Protein AF-0000000078379104 (afdb_homodimer)

Radius of gyration: 21.33 Å; Cα contacts (8 Å, |Δi|>4): 364; chains: 2; bounding box: 58×53×48 Å

Secondary structure (DSSP, 8-state):
-HHHHHHHH-SS--HHHHHHIIIIISSSHHHHHHHHHHHHHHHHHHHHTTS------TT-HHHHHHHHHHHHHHHHHHHHHHHHHHHHHHHHHHH-S-----HHHHHHHHHHHHHHHHHHHHTT----HHHHHHHHHHHHHHHHHHH---TTHHHHHHHHHHHHHHHHHHHHHHH-/-HHHHHHHH-SS--HHHHHHIIIIISSSHHHHHHHHHHHHHHHHHHHHTTS------TT-HHHHHHHHHHHHHHHHHHHHHHHHHHHHHHHHHHH-S-----HHHHHHHHHHHHHHHHHHHHTT----HHHHHHHHHHHHHHHHHHH---TTTHHHHHHHHHHHHHHHHHHHHHH-

Organism: Toxocara canis (NCBI:txid6265)

Sequence (352 aa):
MDGFLRIALSPQFDSAESRRYLDEELRYPALYISIAYVIIIFSIQAFMSTRKPFQVSDSDFQLTTVLNLWNTWLAVFSVIGSAITTVALFTEIRNHGLVGNRPFLFCVSKIAELGDTIILVLRKKPLIFLHWYHHVLTLNYGVSSMSEKTPYNSWITWLNFSVHAIMYRYFISKTFMDGFLRIALSPQFDSAESRRYLDEELRYPALYISIAYVIIIFSIQAFMSTRKPFQVSDSDFQLTTVLNLWNTWLAVFSVIGSAITTVALFTEIRNHGLVGNRPFLFCVSKIAELGDTIILVLRKKPLIFLHWYHHVLTLNYGVSSMSEKTPYNSWITWLNFSVHAIMYRYFISKTF

Foldseek 3Di:
DVVLVCCVPPPPVVLVVVLCCCCVPVVPVLVVLLVVLVVVLVVLLVVCVPPAAPDPPPVPVVVLVVLLVLLVVLLVLLVVQLVQLVVVLVCCVVVVADPLPPLVSVLVSLSSCSVVSNNCSSRVHDDDPCVSVVSSVSNVLSSCVSVDRDRNSSVVSNVVSVVSNVVSVVVSVVSD/DVVLVCCVPPPPNPLVVVLCCCCVPVVPVLVVLLVVLVVVLVVLLVVCVPPAAPDPPPVPVVVLVVLLVLLVVLLVLLVVQLVQLVVVLVCCVVVVADDLPPLVSVLVSLSSCSVVSNNCSSRVHDDDPCVSVVSSVSNVLSSCVSVDRDGNSSVVSNVVSVVSNVVSVVVSVVSD

Structure (mmCIF, N/CA/C/O backbone):
data_AF-0000000078379104-model_v1
#
loop_
_entity.id
_entity.type
_entity.pdbx_description
1 polymer 'Elongation of very long chain fatty acids protein'
#
loop_
_atom_site.group_PDB
_atom_site.id
_atom_site.type_symbol
_atom_site.label_atom_id
_atom_site.label_alt_id
_atom_site.label_comp_id
_atom_site.label_asym_id
_atom_site.label_entity_id
_atom_site.label_seq_id
_atom_site.pdbx_PDB_ins_code
_atom_site.Cartn_x
_atom_site.Cartn_y
_atom_site.Cartn_z
_atom_site.occupancy
_atom_site.B_iso_or_equiv
_atom_site.auth_seq_id
_atom_site.auth_comp_id
_atom_site.auth_asym_id
_atom_site.auth_atom_id
_atom_site.pdbx_PDB_model_num
ATOM 1 N N . MET A 1 1 ? 25.203 15.891 5.121 1 34.84 1 MET A N 1
ATOM 2 C CA . MET A 1 1 ? 25.422 14.625 5.809 1 34.84 1 MET A CA 1
ATOM 3 C C . MET A 1 1 ? 25.234 14.781 7.312 1 34.84 1 MET A C 1
ATOM 5 O O . MET A 1 1 ? 24.703 13.883 7.973 1 34.84 1 MET A O 1
ATOM 9 N N . ASP A 1 2 ? 25.75 15.859 7.738 1 41.72 2 ASP A N 1
ATOM 10 C CA . ASP A 1 2 ? 25.844 16.141 9.164 1 41.72 2 ASP A CA 1
ATOM 11 C C . ASP A 1 2 ? 24.453 16.375 9.766 1 41.72 2 ASP A C 1
ATOM 13 O O . ASP A 1 2 ? 24.203 15.977 10.906 1 41.72 2 ASP A O 1
ATOM 17 N N . GLY A 1 3 ? 23.688 17 8.961 1 42.31 3 GLY A N 1
ATOM 18 C CA . GLY A 1 3 ? 22.391 17.375 9.484 1 42.31 3 GLY A CA 1
ATOM 19 C C . GLY A 1 3 ? 21.453 16.203 9.672 1 42.31 3 GLY A C 1
ATOM 20 O O . GLY A 1 3 ? 20.719 16.141 10.656 1 42.31 3 GLY A O 1
ATOM 21 N N . PHE A 1 4 ? 21.594 15.18 8.789 1 44.5 4 PHE A N 1
ATOM 22 C CA . PHE A 1 4 ? 20.75 13.992 8.883 1 44.5 4 PHE A CA 1
ATOM 23 C C . PHE A 1 4 ? 21.031 13.227 10.164 1 44.5 4 PHE A C 1
ATOM 25 O O . PHE A 1 4 ? 20.109 12.828 10.875 1 44.5 4 PHE A O 1
ATOM 32 N N . LEU A 1 5 ? 22.281 13 10.391 1 43.75 5 LEU A N 1
ATOM 33 C CA . LEU A 1 5 ? 22.688 12.242 11.57 1 43.75 5 LEU A CA 1
ATOM 34 C C . LEU A 1 5 ? 22.344 13 12.844 1 43.75 5 LEU A C 1
ATOM 36 O O . LEU A 1 5 ? 21.953 12.391 13.852 1 43.75 5 LEU A O 1
ATOM 40 N N . ARG A 1 6 ? 22.594 14.195 12.812 1 46.53 6 ARG A N 1
ATOM 41 C CA . ARG A 1 6 ? 22.266 14.992 13.992 1 46.53 6 ARG A CA 1
ATOM 42 C C . ARG A 1 6 ? 20.781 14.891 14.336 1 46.53 6 ARG A C 1
ATOM 44 O O . ARG A 1 6 ? 20.422 14.789 15.508 1 46.53 6 ARG A O 1
ATOM 51 N N . ILE A 1 7 ? 20.062 14.953 13.266 1 46.75 7 ILE A N 1
ATOM 52 C CA . ILE A 1 7 ? 18.625 14.922 13.469 1 46.75 7 ILE A CA 1
ATOM 53 C C . ILE A 1 7 ? 18.188 13.523 13.883 1 46.75 7 ILE A C 1
ATOM 55 O O . ILE A 1 7 ? 17.359 13.367 14.789 1 46.75 7 ILE A O 1
ATOM 59 N N . ALA A 1 8 ? 18.797 12.57 13.203 1 47.03 8 ALA A N 1
ATOM 60 C CA . ALA A 1 8 ? 18.453 11.18 13.5 1 47.03 8 ALA A CA 1
ATOM 61 C C . ALA A 1 8 ? 18.828 10.812 14.93 1 47.03 8 ALA A C 1
ATOM 63 O O . ALA A 1 8 ? 18.156 10 15.57 1 47.03 8 ALA A O 1
ATOM 64 N N . LEU A 1 9 ? 19.844 11.383 15.391 1 41.69 9 LEU A N 1
ATOM 65 C CA . LEU A 1 9 ? 20.406 11.023 16.688 1 41.69 9 LEU A CA 1
ATOM 66 C C . LEU A 1 9 ? 20.047 12.047 17.75 1 41.69 9 LEU A C 1
ATOM 68 O O . LEU A 1 9 ? 20.422 11.898 18.922 1 41.69 9 LEU A O 1
ATOM 72 N N . SER A 1 10 ? 19.531 13.195 17.422 1 42.03 10 SER A N 1
ATOM 73 C CA . SER A 1 10 ? 19.281 14.188 18.469 1 42.03 10 SER A CA 1
ATOM 74 C C . SER A 1 10 ? 18.156 13.742 19.391 1 42.03 10 SER A C 1
ATOM 76 O O . SER A 1 10 ? 17.172 13.141 18.938 1 42.03 10 SER A O 1
ATOM 78 N N . PRO A 1 11 ? 18.469 13.578 20.547 1 42.59 11 PRO A N 1
ATOM 79 C CA . PRO A 1 11 ? 17.469 13.188 21.547 1 42.59 11 PRO A CA 1
ATOM 80 C C . PRO A 1 11 ? 16.156 13.945 21.406 1 42.59 11 PRO A C 1
ATOM 82 O O . PRO A 1 11 ? 15.102 13.438 21.797 1 42.59 11 PRO A O 1
ATOM 85 N N . GLN A 1 12 ? 16.156 15.312 21.266 1 39.12 12 GLN A N 1
ATOM 86 C CA . GLN A 1 12 ? 14.945 16.109 21.141 1 39.12 12 GLN A CA 1
ATOM 87 C C . GLN A 1 12 ? 14.43 16.094 19.703 1 39.12 12 GLN A C 1
ATOM 89 O O . GLN A 1 12 ? 14.898 16.859 18.859 1 39.12 12 GLN A O 1
ATOM 94 N N . PHE A 1 13 ? 14.258 14.977 19.188 1 42.75 13 PHE A N 1
ATOM 95 C CA . PHE A 1 13 ? 13.688 14.844 17.844 1 42.75 13 PHE A CA 1
ATOM 96 C C . PHE A 1 13 ? 12.586 15.875 17.625 1 42.75 13 PHE A C 1
ATOM 98 O O . PHE A 1 13 ? 11.5 15.75 18.203 1 42.75 13 PHE A O 1
ATOM 105 N N . ASP A 1 14 ? 13 17.094 17.578 1 42.25 14 ASP A N 1
ATOM 106 C CA . ASP A 1 14 ? 12.031 18.141 17.281 1 42.25 14 ASP A CA 1
ATOM 107 C C . ASP A 1 14 ? 11.352 17.891 15.93 1 42.25 14 ASP A C 1
ATOM 109 O O . ASP A 1 14 ? 11.992 17.938 14.883 1 42.25 14 ASP A O 1
ATOM 113 N N . SER A 1 15 ? 10.328 17.172 15.992 1 50.22 15 SER A N 1
ATOM 114 C CA . SER A 1 15 ? 9.422 16.953 14.867 1 50.22 15 SER A CA 1
ATOM 115 C C . SER A 1 15 ? 9.391 18.172 13.945 1 50.22 15 SER A C 1
ATOM 117 O O . SER A 1 15 ? 9.273 18.031 12.727 1 50.22 15 SER A O 1
ATOM 119 N N . ALA A 1 16 ? 9.625 19.328 14.586 1 50.31 16 ALA A N 1
ATOM 120 C CA . ALA A 1 16 ? 9.57 20.562 13.805 1 50.31 16 ALA A CA 1
ATOM 121 C C . ALA A 1 16 ? 10.766 20.672 12.867 1 50.31 16 ALA A C 1
ATOM 123 O O . ALA A 1 16 ? 10.625 21.078 11.711 1 50.31 16 ALA A O 1
ATOM 124 N N . GLU A 1 17 ? 11.891 20.359 13.398 1 51.28 17 GLU A N 1
ATOM 125 C CA . GLU A 1 17 ? 13.094 20.453 12.57 1 51.28 17 GLU A CA 1
ATOM 126 C C . GLU A 1 17 ? 13.086 19.406 11.461 1 51.28 17 GLU A C 1
ATOM 128 O O . GLU A 1 17 ? 13.5 19.688 10.336 1 51.28 17 GLU A O 1
ATOM 133 N N . SER A 1 18 ? 12.602 18.234 11.758 1 51.91 18 SER A N 1
ATOM 134 C CA . SER A 1 18 ? 12.508 17.203 10.734 1 51.91 18 SER A CA 1
ATOM 135 C C . SER A 1 18 ? 11.523 17.594 9.641 1 51.91 18 SER A C 1
ATOM 137 O O . SER A 1 18 ? 11.773 17.359 8.453 1 51.91 18 SER A O 1
ATOM 139 N N . ARG A 1 19 ? 10.531 18.234 10.102 1 55.97 19 ARG A N 1
ATOM 140 C CA . ARG A 1 19 ? 9.539 18.781 9.172 1 55.97 19 ARG A CA 1
ATOM 141 C C . ARG A 1 19 ? 10.148 19.875 8.297 1 55.97 19 ARG A C 1
ATOM 143 O O . ARG A 1 19 ? 9.891 19.922 7.094 1 55.97 19 ARG A O 1
ATOM 150 N N . ARG A 1 20 ? 10.789 20.75 9.008 1 53.34 20 ARG A N 1
ATOM 151 C CA . ARG A 1 20 ? 11.438 21.844 8.281 1 53.34 20 ARG A CA 1
ATOM 152 C C . ARG A 1 20 ? 12.414 21.297 7.242 1 53.34 20 ARG A C 1
ATOM 154 O O . ARG A 1 20 ? 12.477 21.797 6.121 1 53.34 20 ARG A O 1
ATOM 161 N N . TYR A 1 21 ? 13.133 20.359 7.688 1 50.62 21 TYR A N 1
ATOM 162 C CA . TYR A 1 21 ? 14.109 19.766 6.773 1 50.62 21 TYR A CA 1
ATOM 163 C C . TYR A 1 21 ? 13.414 19.125 5.578 1 50.62 21 TYR A C 1
ATOM 165 O O . TYR A 1 21 ? 13.82 19.328 4.434 1 50.62 21 TYR A O 1
ATOM 173 N N . LEU A 1 22 ? 12.523 18.297 5.863 1 51.78 22 LEU A N 1
ATOM 174 C CA . LEU A 1 22 ? 11.844 17.609 4.762 1 51.78 22 LEU A CA 1
ATOM 175 C C . LEU A 1 22 ? 11.023 18.609 3.943 1 51.78 22 LEU A C 1
ATOM 177 O O . LEU A 1 22 ? 11.016 18.547 2.711 1 51.78 22 LEU A O 1
ATOM 181 N N . ASP A 1 23 ? 10.258 19.469 4.672 1 52.09 23 ASP A N 1
ATOM 182 C CA . ASP A 1 23 ? 9.414 20.453 4.012 1 52.09 23 ASP A CA 1
ATOM 183 C C . ASP A 1 23 ? 10.25 21.516 3.291 1 52.09 23 ASP A C 1
ATOM 185 O O . ASP A 1 23 ? 9.906 21.938 2.188 1 52.09 23 ASP A O 1
ATOM 189 N N . GLU A 1 24 ? 11.047 22.047 4.121 1 50 24 GLU A N 1
ATOM 190 C CA . GLU A 1 24 ? 11.789 23.172 3.557 1 50 24 GLU A CA 1
ATOM 191 C C . GLU A 1 24 ? 12.836 22.688 2.553 1 50 24 GLU A C 1
ATOM 193 O O . GLU A 1 24 ? 13.023 23.312 1.504 1 50 24 GLU A O 1
ATOM 198 N N . GLU A 1 25 ? 13.492 21.656 2.973 1 47.72 25 GLU A N 1
ATOM 199 C CA . GLU A 1 25 ? 14.633 21.328 2.119 1 47.72 25 GLU A CA 1
ATOM 200 C C . GLU A 1 25 ? 14.227 20.391 0.98 1 47.72 25 GLU A C 1
ATOM 202 O O . GLU A 1 25 ? 14.688 20.562 -0.152 1 47.72 25 GLU A O 1
ATOM 207 N N . LEU A 1 26 ? 13.484 19.422 1.357 1 49.03 26 LEU A N 1
ATOM 208 C CA . LEU A 1 26 ? 13.352 18.484 0.25 1 49.03 26 LEU A CA 1
ATOM 209 C C . LEU A 1 26 ? 11.969 18.578 -0.378 1 49.03 26 LEU A C 1
ATOM 211 O O . LEU A 1 26 ? 11.648 17.844 -1.305 1 49.03 26 LEU A O 1
ATOM 215 N N . ARG A 1 27 ? 11.211 19.938 -0.306 1 55.31 27 ARG A N 1
ATOM 216 C CA . ARG A 1 27 ? 9.891 20.422 -0.702 1 55.31 27 ARG A CA 1
ATOM 217 C C . ARG A 1 27 ? 9 19.281 -1.177 1 55.31 27 ARG A C 1
ATOM 219 O O . ARG A 1 27 ? 7.844 19.188 -0.77 1 55.31 27 ARG A O 1
ATOM 226 N N . TYR A 1 28 ? 9.742 18.172 -1.89 1 72.62 28 TYR A N 1
ATOM 227 C CA . TYR A 1 28 ? 8.93 17.078 -2.41 1 72.62 28 TYR A CA 1
ATOM 228 C C . TYR A 1 28 ? 9.75 15.797 -2.549 1 72.62 28 TYR A C 1
ATOM 230 O O . TYR A 1 28 ? 9.727 15.148 -3.594 1 72.62 28 TYR A O 1
ATOM 238 N N . PRO A 1 29 ? 10.367 15.539 -1.524 1 77.31 29 PRO A N 1
ATOM 239 C CA . PRO A 1 29 ? 11.32 14.438 -1.667 1 77.31 29 PRO A CA 1
ATOM 240 C C . PRO A 1 29 ? 10.641 13.109 -1.998 1 77.31 29 PRO A C 1
ATOM 242 O O . PRO A 1 29 ? 11.164 12.328 -2.801 1 77.31 29 PRO A O 1
ATOM 245 N N . ALA A 1 30 ? 9.422 12.891 -1.438 1 84.94 30 ALA A N 1
ATOM 246 C CA . ALA A 1 30 ? 8.766 11.602 -1.662 1 84.94 30 ALA A CA 1
ATOM 247 C C . ALA A 1 30 ? 8.391 11.43 -3.131 1 84.94 30 ALA A C 1
ATOM 249 O O . ALA A 1 30 ? 8.508 10.328 -3.68 1 84.94 30 ALA A O 1
ATOM 250 N N . LEU A 1 31 ? 7.953 12.523 -3.736 1 86.06 31 LEU A N 1
ATOM 251 C CA . LEU A 1 31 ? 7.582 12.477 -5.145 1 86.06 31 LEU A CA 1
ATOM 252 C C . LEU A 1 31 ? 8.797 12.172 -6.016 1 86.06 31 LEU A C 1
ATOM 254 O O . LEU A 1 31 ? 8.758 11.266 -6.852 1 86.06 31 LEU A O 1
ATOM 258 N N . TYR A 1 32 ? 9.883 12.859 -5.789 1 88.44 32 TYR A N 1
ATOM 259 C CA . TYR A 1 32 ? 11.078 12.711 -6.613 1 88.44 32 TYR A CA 1
ATOM 260 C C . TYR A 1 32 ? 11.711 11.336 -6.406 1 88.44 32 TYR A C 1
ATOM 262 O O . TYR A 1 32 ? 12.133 10.695 -7.363 1 88.44 32 TYR A O 1
ATOM 270 N N . ILE A 1 33 ? 11.781 10.93 -5.223 1 93.19 33 ILE A N 1
ATOM 271 C CA . ILE A 1 33 ? 12.367 9.617 -4.926 1 93.19 33 ILE A CA 1
ATOM 272 C C . ILE A 1 33 ? 11.5 8.523 -5.547 1 93.19 33 ILE A C 1
ATOM 274 O O . ILE A 1 33 ? 12.023 7.551 -6.098 1 93.19 33 ILE A O 1
ATOM 278 N N . SER A 1 34 ? 10.172 8.695 -5.484 1 94.69 34 SER A N 1
ATOM 279 C CA . SER A 1 34 ? 9.266 7.711 -6.066 1 94.69 34 SER A CA 1
ATOM 280 C C . SER A 1 34 ? 9.461 7.605 -7.574 1 94.69 34 SER A C 1
ATOM 282 O O . SER A 1 34 ? 9.508 6.5 -8.125 1 94.69 34 SER A O 1
ATOM 284 N N . ILE A 1 35 ? 9.547 8.734 -8.227 1 94 35 ILE A N 1
ATOM 285 C CA . ILE A 1 35 ? 9.727 8.742 -9.68 1 94 35 ILE A CA 1
ATOM 286 C C . ILE A 1 35 ? 11.062 8.078 -10.031 1 94 35 ILE A C 1
ATOM 288 O O . ILE A 1 35 ? 11.117 7.227 -10.922 1 94 35 ILE A O 1
ATOM 292 N N . ALA A 1 36 ? 12.094 8.469 -9.367 1 96.69 36 ALA A N 1
ATOM 293 C CA . ALA A 1 36 ? 13.406 7.871 -9.594 1 96.69 36 ALA A CA 1
ATOM 294 C C . ALA A 1 36 ? 13.375 6.367 -9.359 1 96.69 36 ALA A C 1
ATOM 296 O O . ALA A 1 36 ? 13.938 5.594 -10.141 1 96.69 36 ALA A O 1
ATOM 297 N N . TYR A 1 37 ? 12.734 5.973 -8.312 1 97.62 37 TYR A N 1
ATOM 298 C CA . TYR A 1 37 ? 12.602 4.566 -7.941 1 97.62 37 TYR A CA 1
ATOM 299 C C . TYR A 1 37 ? 11.961 3.766 -9.062 1 97.62 37 TYR A C 1
ATOM 301 O O . TYR A 1 37 ? 12.492 2.734 -9.484 1 97.62 37 TYR A O 1
ATOM 309 N N . VAL A 1 38 ? 10.852 4.258 -9.609 1 97.25 38 VAL A N 1
ATOM 310 C CA . VAL A 1 38 ? 10.125 3.549 -10.656 1 97.25 38 VAL A CA 1
ATOM 311 C C . VAL A 1 38 ? 10.984 3.471 -11.914 1 97.25 38 VAL A C 1
ATOM 313 O O . VAL A 1 38 ? 11.086 2.414 -12.539 1 97.25 38 VAL A O 1
ATOM 316 N N . ILE A 1 39 ? 11.625 4.508 -12.219 1 97.88 39 ILE A N 1
ATOM 317 C CA . ILE A 1 39 ? 12.477 4.531 -13.398 1 97.88 39 ILE A CA 1
ATOM 318 C C . ILE A 1 39 ? 13.625 3.541 -13.219 1 97.88 39 ILE A C 1
ATOM 320 O O . ILE A 1 39 ? 13.93 2.76 -14.125 1 97.88 39 ILE A O 1
ATOM 324 N N . ILE A 1 40 ? 14.242 3.521 -12.109 1 98.06 40 ILE A N 1
ATOM 325 C CA . ILE A 1 40 ? 15.414 2.697 -11.836 1 98.06 40 ILE A CA 1
ATOM 326 C C . ILE A 1 40 ? 15.031 1.221 -11.898 1 98.06 40 ILE A C 1
ATOM 328 O O . ILE A 1 40 ? 15.695 0.428 -12.57 1 98.06 40 ILE A O 1
ATOM 332 N N . ILE A 1 41 ? 13.93 0.84 -11.227 1 97.75 41 ILE A N 1
ATOM 333 C CA . ILE A 1 41 ? 13.625 -0.583 -11.117 1 97.75 41 ILE A CA 1
ATOM 334 C C . ILE A 1 41 ? 13.227 -1.125 -12.492 1 97.75 41 ILE A C 1
ATOM 336 O O . ILE A 1 41 ? 13.602 -2.242 -12.859 1 97.75 41 ILE A O 1
ATOM 340 N N . PHE A 1 42 ? 12.539 -0.354 -13.273 1 97.81 42 PHE A N 1
ATOM 341 C CA . PHE A 1 42 ? 12.133 -0.868 -14.578 1 97.81 42 PHE A CA 1
ATOM 342 C C . PHE A 1 42 ? 13.281 -0.789 -15.578 1 97.81 42 PHE A C 1
ATOM 344 O O . PHE A 1 42 ? 13.352 -1.586 -16.516 1 97.81 42 PHE A O 1
ATOM 351 N N . SER A 1 43 ? 14.188 0.145 -15.391 1 98.06 43 SER A N 1
ATOM 352 C CA . SER A 1 43 ? 15.406 0.171 -16.203 1 98.06 43 SER A CA 1
ATOM 353 C C . SER A 1 43 ? 16.281 -1.048 -15.914 1 98.06 43 SER A C 1
ATOM 355 O O . SER A 1 43 ? 16.797 -1.671 -16.844 1 98.06 43 SER A O 1
ATOM 357 N N . ILE A 1 44 ? 16.422 -1.399 -14.688 1 96.81 44 ILE A N 1
ATOM 358 C CA . ILE A 1 44 ? 17.188 -2.574 -14.312 1 96.81 44 ILE A CA 1
ATOM 359 C C . ILE A 1 44 ? 16.516 -3.834 -14.852 1 96.81 44 ILE A C 1
ATOM 361 O O . ILE A 1 44 ? 17.188 -4.73 -15.367 1 96.81 44 ILE A O 1
ATOM 365 N N . GLN A 1 45 ? 15.227 -3.865 -14.711 1 96.25 45 GLN A N 1
ATOM 366 C CA . GLN A 1 45 ? 14.492 -5.02 -15.219 1 96.25 45 GLN A CA 1
ATOM 367 C C . GLN A 1 45 ? 14.742 -5.215 -16.719 1 96.25 45 GLN A C 1
ATOM 369 O O . GLN A 1 45 ? 14.969 -6.34 -17.172 1 96.25 45 GLN A O 1
ATOM 374 N N . ALA A 1 46 ? 14.719 -4.129 -17.438 1 96.56 46 ALA A N 1
ATOM 375 C CA . ALA A 1 46 ? 14.977 -4.184 -18.875 1 96.56 46 ALA A CA 1
ATOM 376 C C . ALA A 1 46 ? 16.406 -4.609 -19.156 1 96.56 46 ALA A C 1
ATOM 378 O O . ALA A 1 46 ? 16.656 -5.426 -20.047 1 96.56 46 ALA A O 1
ATOM 379 N N . PHE A 1 47 ? 17.281 -4.086 -18.422 1 96.06 47 PHE A N 1
ATOM 380 C CA . PHE A 1 47 ? 18.703 -4.402 -18.562 1 96.06 47 PHE A CA 1
ATOM 381 C C . PHE A 1 47 ? 18.953 -5.879 -18.281 1 96.06 47 PHE A C 1
ATOM 383 O O . PHE A 1 47 ? 19.766 -6.512 -18.953 1 96.06 47 PHE A O 1
ATOM 390 N N . MET A 1 48 ? 18.203 -6.492 -17.359 1 95.12 48 MET A N 1
ATOM 391 C CA . MET A 1 48 ? 18.422 -7.867 -16.906 1 95.12 48 MET A CA 1
ATOM 392 C C . MET A 1 48 ? 17.641 -8.852 -17.781 1 95.12 48 MET A C 1
ATOM 394 O O . MET A 1 48 ? 17.828 -10.062 -17.672 1 95.12 48 MET A O 1
ATOM 398 N N . SER A 1 49 ? 16.781 -8.328 -18.656 1 94.94 49 SER A N 1
ATOM 399 C CA . SER A 1 49 ? 15.891 -9.188 -19.422 1 94.94 49 SER A CA 1
ATOM 400 C C . SER A 1 49 ? 16.688 -10.188 -20.266 1 94.94 49 SER A C 1
ATOM 402 O O . SER A 1 49 ? 16.234 -11.305 -20.5 1 94.94 49 SER A O 1
ATOM 404 N N . THR A 1 50 ? 17.906 -9.953 -20.656 1 94.88 50 THR A N 1
ATOM 405 C CA . THR A 1 50 ? 18.688 -10.828 -21.516 1 94.88 50 THR A CA 1
ATOM 406 C C . THR A 1 50 ? 19.891 -11.391 -20.75 1 94.88 50 THR A C 1
ATOM 408 O O . THR A 1 50 ? 20.75 -12.062 -21.344 1 94.88 50 THR A O 1
ATOM 411 N N . ARG A 1 51 ? 20.031 -11.109 -19.531 1 92.62 51 ARG A N 1
ATOM 412 C CA . ARG A 1 51 ? 21.172 -11.531 -18.734 1 92.62 51 ARG A CA 1
ATOM 413 C C . ARG A 1 51 ? 20.766 -12.586 -17.703 1 92.62 51 ARG A C 1
ATOM 415 O O . ARG A 1 51 ? 19.578 -12.758 -17.438 1 92.62 51 ARG A O 1
ATOM 422 N N . LYS A 1 52 ? 21.688 -13.328 -17.219 1 90.81 52 LYS A N 1
ATOM 423 C CA . LYS A 1 52 ? 21.438 -14.312 -16.172 1 90.81 52 LYS A CA 1
ATOM 424 C C . LYS A 1 52 ? 21.188 -13.625 -14.828 1 90.81 52 LYS A C 1
ATOM 426 O O . LYS A 1 52 ? 21.734 -12.555 -14.562 1 90.81 52 LYS A O 1
ATOM 431 N N . PRO A 1 53 ? 20.328 -14.148 -13.914 1 89.56 53 PRO A N 1
ATOM 432 C CA . PRO A 1 53 ? 20.078 -13.57 -12.594 1 89.56 53 PRO A CA 1
ATOM 433 C C . PRO A 1 53 ? 21.344 -13.539 -11.719 1 89.56 53 PRO A C 1
ATOM 435 O O . PRO A 1 53 ? 22.203 -14.406 -11.844 1 89.56 53 PRO A O 1
ATOM 438 N N . PHE A 1 54 ? 21.391 -12.453 -11.055 1 79.56 54 PHE A N 1
ATOM 439 C CA . PHE A 1 54 ? 22.422 -12.43 -10.023 1 79.56 54 PHE A CA 1
ATOM 440 C C . PHE A 1 54 ? 22.125 -13.469 -8.945 1 79.56 54 PHE A C 1
ATOM 442 O O . PHE A 1 54 ? 21.094 -13.398 -8.273 1 79.56 54 PHE A O 1
ATOM 449 N N . GLN A 1 55 ? 22.391 -14.781 -9.242 1 67.94 55 GLN A N 1
ATOM 450 C CA . GLN A 1 55 ? 22.016 -15.914 -8.398 1 67.94 55 GLN A CA 1
ATOM 451 C C . GLN A 1 55 ? 22.922 -16.016 -7.184 1 67.94 55 GLN A C 1
ATOM 453 O O . GLN A 1 55 ? 24.094 -15.609 -7.238 1 67.94 55 GLN A O 1
ATOM 458 N N . VAL A 1 56 ? 22.266 -16.156 -6.043 1 59.53 56 VAL A N 1
ATOM 459 C CA . VAL A 1 56 ? 22.922 -16.531 -4.801 1 59.53 56 VAL A CA 1
ATOM 460 C C . VAL A 1 56 ? 23.5 -17.938 -4.934 1 59.53 56 VAL A C 1
ATOM 462 O O . VAL A 1 56 ? 22.766 -18.922 -4.863 1 59.53 56 VAL A O 1
ATOM 465 N N . SER A 1 57 ? 24 -18.312 -6.012 1 54.56 57 SER A N 1
ATOM 466 C CA . SER A 1 57 ? 24.594 -19.641 -6.062 1 54.56 57 SER A CA 1
ATOM 467 C C . SER A 1 57 ? 25.703 -19.797 -5.023 1 54.56 57 SER A C 1
ATOM 469 O O . SER A 1 57 ? 26.234 -18.797 -4.535 1 54.56 57 SER A O 1
ATOM 471 N N . ASP A 1 58 ? 25.766 -21.094 -4.555 1 52.62 58 ASP A N 1
ATOM 472 C CA . ASP A 1 58 ? 26.828 -21.531 -3.637 1 52.62 58 ASP A CA 1
ATOM 473 C C . ASP A 1 58 ? 28.156 -20.859 -3.959 1 52.62 58 ASP A C 1
ATOM 475 O O . ASP A 1 58 ? 28.953 -20.578 -3.061 1 52.62 58 ASP A O 1
ATOM 479 N N . SER A 1 59 ? 28.266 -20.578 -5.145 1 53.5 59 SER A N 1
ATOM 480 C CA . SER A 1 59 ? 29.594 -20.062 -5.488 1 53.5 59 SER A CA 1
ATOM 481 C C . SER A 1 59 ? 29.672 -18.562 -5.25 1 53.5 59 SER A C 1
ATOM 483 O O . SER A 1 59 ? 30.766 -18 -5.18 1 53.5 59 SER A O 1
ATOM 485 N N . ASP A 1 60 ? 28.375 -17.969 -5.098 1 62.28 60 ASP A N 1
ATOM 486 C CA . ASP A 1 60 ? 28.562 -16.531 -4.898 1 62.28 60 ASP A CA 1
ATOM 487 C C . ASP A 1 60 ? 28.312 -16.156 -3.439 1 62.28 60 ASP A C 1
ATOM 489 O O . ASP A 1 60 ? 27.328 -15.484 -3.129 1 62.28 60 ASP A O 1
ATOM 493 N N . PHE A 1 61 ? 29.078 -16.719 -2.592 1 65.62 61 PHE A N 1
ATOM 494 C CA . PHE A 1 61 ? 29.109 -16.516 -1.147 1 65.62 61 PHE A CA 1
ATOM 495 C C . PHE A 1 61 ? 29.031 -15.031 -0.809 1 65.62 61 PHE A C 1
ATOM 497 O O . PHE A 1 61 ? 28.359 -14.641 0.146 1 65.62 61 PHE A O 1
ATOM 504 N N . GLN A 1 62 ? 29.562 -14.219 -1.761 1 72.31 62 GLN A N 1
ATOM 505 C CA . GLN A 1 62 ? 29.625 -12.797 -1.453 1 72.31 62 GLN A CA 1
ATOM 506 C C . GLN A 1 62 ? 28.25 -12.148 -1.55 1 72.31 62 GLN A C 1
ATOM 508 O O . GLN A 1 62 ? 27.844 -11.398 -0.658 1 72.31 62 GLN A O 1
ATOM 513 N N . LEU A 1 63 ? 27.453 -12.555 -2.525 1 75.31 63 LEU A N 1
ATOM 514 C CA . LEU A 1 63 ? 26.141 -11.945 -2.719 1 75.31 63 LEU A CA 1
ATOM 515 C C . LEU A 1 63 ? 25.172 -12.406 -1.641 1 75.31 63 LEU A C 1
ATOM 517 O O . LEU A 1 63 ? 24.391 -11.602 -1.121 1 75.31 63 LEU A O 1
ATOM 521 N N . THR A 1 64 ? 25.391 -13.648 -1.296 1 78.62 64 THR A N 1
ATOM 522 C CA . THR A 1 64 ? 24.531 -14.203 -0.259 1 78.62 64 THR A CA 1
ATOM 523 C C . THR A 1 64 ? 24.781 -13.516 1.079 1 78.62 64 THR A C 1
ATOM 525 O O . THR A 1 64 ? 23.828 -13.211 1.812 1 78.62 64 THR A O 1
ATOM 528 N N . THR A 1 65 ? 26.031 -13.305 1.265 1 82.56 65 THR A N 1
ATOM 529 C CA . THR A 1 65 ? 26.391 -12.664 2.52 1 82.56 65 THR A CA 1
ATOM 530 C C . THR A 1 65 ? 25.859 -11.234 2.564 1 82.56 65 THR A C 1
ATOM 532 O O . THR A 1 65 ? 25.328 -10.797 3.584 1 82.56 65 THR A O 1
ATOM 535 N N . VAL A 1 66 ? 26 -10.531 1.478 1 83.62 66 VAL A N 1
ATOM 536 C CA . VAL A 1 66 ? 25.531 -9.156 1.405 1 83.62 66 VAL A CA 1
ATOM 537 C C . VAL A 1 66 ? 24.016 -9.117 1.586 1 83.62 66 VAL A C 1
ATOM 539 O O . VAL A 1 66 ? 23.484 -8.281 2.326 1 83.62 66 VAL A O 1
ATOM 542 N N . LEU A 1 67 ? 23.328 -10.062 1.017 1 86.75 67 LEU A N 1
ATOM 543 C CA . LEU A 1 67 ? 21.875 -10.117 1.113 1 86.75 67 LEU A CA 1
ATOM 544 C C . LEU A 1 67 ? 21.438 -10.438 2.539 1 86.75 67 LEU A C 1
ATOM 546 O O . LEU A 1 67 ? 20.469 -9.852 3.041 1 86.75 67 LEU A O 1
ATOM 550 N N . ASN A 1 68 ? 22.188 -11.297 3.119 1 88.19 68 ASN A N 1
ATOM 551 C CA . ASN A 1 68 ? 21.875 -11.664 4.492 1 88.19 68 ASN A CA 1
ATOM 552 C C . ASN A 1 68 ? 22.109 -10.508 5.457 1 88.19 68 ASN A C 1
ATOM 554 O O . ASN A 1 68 ? 21.328 -10.297 6.387 1 88.19 68 ASN A O 1
ATOM 558 N N . LEU A 1 69 ? 23.172 -9.797 5.195 1 91.38 69 LEU A N 1
ATOM 559 C CA . LEU A 1 69 ? 23.453 -8.633 6.031 1 91.38 69 LEU A CA 1
ATOM 560 C C . LEU A 1 69 ? 22.391 -7.559 5.844 1 91.38 69 LEU A C 1
ATOM 562 O O . LEU A 1 69 ? 21.953 -6.941 6.816 1 91.38 69 LEU A O 1
ATOM 566 N N . TRP A 1 70 ? 22 -7.371 4.613 1 92.12 70 TRP A N 1
ATOM 567 C CA . TRP A 1 70 ? 20.953 -6.418 4.285 1 92.12 70 TRP A CA 1
ATOM 568 C C . TRP A 1 70 ? 19.656 -6.781 5 1 92.12 70 TRP A C 1
ATOM 570 O O . TRP A 1 70 ? 19.062 -5.945 5.688 1 92.12 70 TRP A O 1
ATOM 580 N N . ASN A 1 71 ? 19.281 -7.992 4.926 1 94.06 71 ASN A N 1
ATOM 581 C CA . ASN A 1 71 ? 18.047 -8.469 5.543 1 94.06 71 ASN A CA 1
ATOM 582 C C . ASN A 1 71 ? 18.125 -8.414 7.066 1 94.06 71 ASN A C 1
ATOM 584 O O . ASN A 1 71 ? 17.125 -8.102 7.73 1 94.06 71 ASN A O 1
ATOM 588 N N . THR A 1 72 ? 19.266 -8.727 7.547 1 94.31 72 THR A N 1
ATOM 589 C CA . THR A 1 72 ? 19.438 -8.695 8.992 1 94.31 72 THR A CA 1
ATOM 590 C C . THR A 1 72 ? 19.312 -7.266 9.523 1 94.31 72 THR A C 1
ATOM 592 O O . THR A 1 72 ? 18.625 -7.02 10.516 1 94.31 72 THR A O 1
ATOM 595 N N . TRP A 1 73 ? 19.969 -6.383 8.836 1 95.44 73 TRP A N 1
ATOM 596 C CA . TRP A 1 73 ? 19.906 -4.977 9.234 1 95.44 73 TRP A CA 1
ATOM 597 C C . TRP A 1 73 ? 18.469 -4.477 9.211 1 95.44 73 TRP A C 1
ATOM 599 O O . TRP A 1 73 ? 18.016 -3.834 10.164 1 95.44 73 TRP A O 1
ATOM 609 N N . LEU A 1 74 ? 17.766 -4.781 8.219 1 96.12 74 LEU A N 1
ATOM 610 C CA . LEU A 1 74 ? 16.391 -4.316 8.094 1 96.12 74 LEU A CA 1
ATOM 611 C C . LEU A 1 74 ? 15.484 -5.027 9.094 1 96.12 74 LEU A C 1
ATOM 613 O O . LEU A 1 74 ? 14.523 -4.438 9.594 1 96.12 74 LEU A O 1
ATOM 617 N N . ALA A 1 75 ? 15.805 -6.238 9.398 1 96 75 ALA A N 1
ATOM 618 C CA . ALA A 1 75 ? 15.039 -6.965 10.406 1 96 75 ALA A CA 1
ATOM 619 C C . ALA A 1 75 ? 15.195 -6.316 11.781 1 96 75 ALA A C 1
ATOM 621 O O . ALA A 1 75 ? 14.203 -6.074 12.469 1 96 75 ALA A O 1
ATOM 622 N N . VAL A 1 76 ? 16.422 -6.074 12.117 1 95.88 76 VAL A N 1
ATOM 623 C CA . VAL A 1 76 ? 16.703 -5.457 13.406 1 95.88 76 VAL A CA 1
ATOM 624 C C . VAL A 1 76 ? 16.047 -4.078 13.477 1 95.88 76 VAL A C 1
ATOM 626 O O . VAL A 1 76 ? 15.398 -3.746 14.469 1 95.88 76 VAL A O 1
ATOM 629 N N . PHE A 1 77 ? 16.234 -3.338 12.438 1 95 77 PHE A N 1
ATOM 630 C CA . PHE A 1 77 ? 15.617 -2.018 12.367 1 95 77 PHE A CA 1
ATOM 631 C C . PHE A 1 77 ? 14.102 -2.117 12.539 1 95 77 PHE A C 1
ATOM 633 O O . PHE A 1 77 ? 13.5 -1.323 13.266 1 95 77 PHE A O 1
ATOM 640 N N . SER A 1 78 ? 13.492 -3.061 11.922 1 96.12 78 SER A N 1
ATOM 641 C CA . SER A 1 78 ? 12.047 -3.23 11.969 1 96.12 78 SER A CA 1
ATOM 642 C C . SER A 1 78 ? 11.586 -3.682 13.352 1 96.12 78 SER A C 1
ATOM 644 O O . SER A 1 78 ? 10.516 -3.279 13.82 1 96.12 78 SER A O 1
ATOM 646 N N . VAL A 1 79 ? 12.359 -4.484 14.008 1 95.94 79 VAL A N 1
ATOM 647 C CA . VAL A 1 79 ? 12.031 -4.918 15.359 1 95.94 79 VAL A CA 1
ATOM 648 C C . VAL A 1 79 ? 12.086 -3.727 16.312 1 95.94 79 VAL A C 1
ATOM 650 O O . VAL A 1 79 ? 11.172 -3.523 17.109 1 95.94 79 VAL A O 1
ATOM 653 N N . ILE A 1 80 ? 13.141 -2.977 16.172 1 94 80 ILE A N 1
ATOM 654 C CA . ILE A 1 80 ? 13.289 -1.791 17 1 94 80 ILE A CA 1
ATOM 655 C C . ILE A 1 80 ? 12.164 -0.806 16.703 1 94 80 ILE A C 1
ATOM 657 O O . ILE A 1 80 ? 11.547 -0.269 17.625 1 94 80 ILE A O 1
ATOM 661 N N . GLY A 1 81 ? 11.945 -0.569 15.375 1 91.62 81 GLY A N 1
ATOM 662 C CA . GLY A 1 81 ? 10.836 0.297 15 1 91.62 81 GLY A CA 1
ATOM 663 C C . GLY A 1 81 ? 9.5 -0.16 15.555 1 91.62 81 GLY A C 1
ATOM 664 O O . GLY A 1 81 ? 8.711 0.657 16.031 1 91.62 81 GLY A O 1
ATOM 665 N N . SER A 1 82 ? 9.25 -1.393 15.523 1 93.25 82 SER A N 1
ATOM 666 C CA . SER A 1 82 ? 8.016 -1.956 16.062 1 93.25 82 SER A CA 1
ATOM 667 C C . SER A 1 82 ? 7.906 -1.721 17.562 1 93.25 82 SER A C 1
ATOM 669 O O . SER A 1 82 ? 6.84 -1.352 18.062 1 93.25 82 SER A O 1
ATOM 671 N N . ALA A 1 83 ? 8.969 -1.897 18.281 1 92.38 83 ALA A N 1
ATOM 672 C CA . ALA A 1 83 ? 8.969 -1.683 19.734 1 92.38 83 ALA A CA 1
ATOM 673 C C . ALA A 1 83 ? 8.688 -0.222 20.062 1 92.38 83 ALA A C 1
ATOM 675 O O . ALA A 1 83 ? 7.855 0.072 20.938 1 92.38 83 ALA A O 1
ATOM 676 N N . ILE A 1 84 ? 9.336 0.663 19.391 1 87.88 84 ILE A N 1
ATOM 677 C CA . ILE A 1 84 ? 9.18 2.092 19.641 1 87.88 84 ILE A CA 1
ATOM 678 C C . ILE A 1 84 ? 7.738 2.508 19.344 1 87.88 84 ILE A C 1
ATOM 680 O O . ILE A 1 84 ? 7.121 3.238 20.125 1 87.88 84 ILE A O 1
ATOM 684 N N . THR A 1 85 ? 7.227 2.041 18.188 1 87.5 85 THR A N 1
ATOM 685 C CA . THR A 1 85 ? 5.883 2.445 17.797 1 87.5 85 THR A CA 1
ATOM 686 C C . THR A 1 85 ? 4.832 1.754 18.656 1 87.5 85 THR A C 1
ATOM 688 O O . THR A 1 85 ? 3.688 2.211 18.734 1 87.5 85 THR A O 1
ATOM 691 N N . THR A 1 86 ? 5.164 0.616 19.297 1 89.19 86 THR A N 1
ATOM 692 C CA . THR A 1 86 ? 4.266 0.004 20.266 1 89.19 86 THR A CA 1
ATOM 693 C C . THR A 1 86 ? 4.004 0.954 21.438 1 89.19 86 THR A C 1
ATOM 695 O O . THR A 1 86 ? 2.855 1.169 21.828 1 89.19 86 THR A O 1
ATOM 698 N N . VAL A 1 87 ? 5.043 1.524 21.953 1 85.69 87 VAL A N 1
ATOM 699 C CA . VAL A 1 87 ? 4.918 2.461 23.078 1 85.69 87 VAL A CA 1
ATOM 700 C C . VAL A 1 87 ? 4.105 3.678 22.641 1 85.69 87 VAL A C 1
ATOM 702 O O . VAL A 1 87 ? 3.215 4.129 23.359 1 85.69 87 VAL A O 1
ATOM 705 N N . ALA A 1 88 ? 4.422 4.156 21.438 1 82.12 88 ALA A N 1
ATOM 706 C CA . ALA A 1 88 ? 3.697 5.312 20.906 1 82.12 88 ALA A CA 1
ATOM 707 C C . ALA A 1 88 ? 2.207 5.012 20.766 1 82.12 88 ALA A C 1
ATOM 709 O O . ALA A 1 88 ? 1.367 5.848 21.109 1 82.12 88 ALA A O 1
ATOM 710 N N . LEU A 1 89 ? 1.89 3.887 20.266 1 83.44 89 LEU A N 1
ATOM 711 C CA . LEU A 1 89 ? 0.504 3.48 20.062 1 83.44 89 LEU A CA 1
ATOM 712 C C . LEU A 1 89 ? -0.243 3.41 21.391 1 83.44 89 LEU A C 1
ATOM 714 O O . LEU A 1 89 ? -1.345 3.947 21.516 1 83.44 89 LEU A O 1
ATOM 718 N N . PHE A 1 90 ? 0.315 2.828 22.344 1 84.81 90 PHE A N 1
ATOM 719 C CA . PHE A 1 90 ? -0.34 2.689 23.641 1 84.81 90 PHE A CA 1
ATOM 720 C C . PHE A 1 90 ? -0.494 4.047 24.312 1 84.81 90 PHE A C 1
ATOM 722 O O . PHE A 1 90 ? -1.5 4.305 24.984 1 84.81 90 PHE A O 1
ATOM 729 N N . THR A 1 91 ? 0.529 4.879 24.156 1 79.88 91 THR A N 1
ATOM 730 C CA . THR A 1 91 ? 0.435 6.23 24.688 1 79.88 91 THR A CA 1
ATOM 731 C C . THR A 1 91 ? -0.704 7.004 24.031 1 79.88 91 THR A C 1
ATOM 733 O O . THR A 1 91 ? -1.442 7.723 24.703 1 79.88 91 THR A O 1
ATOM 736 N N . GLU A 1 92 ? -0.798 6.836 22.75 1 77.31 92 GLU A N 1
ATOM 737 C CA . GLU A 1 92 ? -1.875 7.504 22.031 1 77.31 92 GLU A CA 1
ATOM 738 C C . GLU A 1 92 ? -3.242 7.004 22.484 1 77.31 92 GLU A C 1
ATOM 740 O O . GLU A 1 92 ? -4.188 7.781 22.594 1 77.31 92 GLU A O 1
ATOM 745 N N . ILE A 1 93 ? -3.373 5.727 22.688 1 75.94 93 ILE A N 1
ATOM 746 C CA . ILE A 1 93 ? -4.629 5.125 23.109 1 75.94 93 ILE A CA 1
ATOM 747 C C . ILE A 1 93 ? -4.996 5.637 24.5 1 75.94 93 ILE A C 1
ATOM 749 O O . ILE A 1 93 ? -6.16 5.949 24.766 1 75.94 93 ILE A O 1
ATOM 753 N N . ARG A 1 94 ? -4.027 5.812 25.266 1 78.88 94 ARG A N 1
ATOM 754 C CA . ARG A 1 94 ? -4.262 6.227 26.641 1 78.88 94 ARG A CA 1
ATOM 755 C C . ARG A 1 94 ? -4.523 7.727 26.734 1 78.88 94 ARG A C 1
ATOM 757 O O . ARG A 1 94 ? -5.414 8.164 27.453 1 78.88 94 ARG A O 1
ATOM 764 N N . ASN A 1 95 ? -3.68 8.5 26 1 71.81 95 ASN A N 1
ATOM 765 C CA . ASN A 1 95 ? -3.744 9.953 26.141 1 71.81 95 ASN A CA 1
ATOM 766 C C . ASN A 1 95 ? -4.57 10.586 25.031 1 71.81 95 ASN A C 1
ATOM 768 O O . ASN A 1 95 ? -4.789 11.805 25.031 1 71.81 95 ASN A O 1
ATOM 772 N N . HIS A 1 96 ? -5.113 9.727 24.219 1 62.06 96 HIS A N 1
ATOM 773 C CA . HIS A 1 96 ? -5.957 10.156 23.109 1 62.06 96 HIS A CA 1
ATOM 774 C C . HIS A 1 96 ? -5.309 11.297 22.328 1 62.06 96 HIS A C 1
ATOM 776 O O . HIS A 1 96 ? -5.973 12.281 22 1 62.06 96 HIS A O 1
ATOM 782 N N . GLY A 1 97 ? -4.02 11.32 22.406 1 58.69 97 GLY A N 1
ATOM 783 C CA . GLY A 1 97 ? -3.404 12.445 21.719 1 58.69 97 GLY A CA 1
ATOM 784 C C . GLY A 1 97 ? -2.35 12.023 20.719 1 58.69 97 GLY A C 1
ATOM 785 O O . GLY A 1 97 ? -2.188 10.836 20.438 1 58.69 97 GLY A O 1
ATOM 786 N N . LEU A 1 98 ? -1.938 13.07 19.875 1 56.91 98 LEU A N 1
ATOM 787 C CA . LEU A 1 98 ? -0.868 12.922 18.906 1 56.91 98 LEU A CA 1
ATOM 788 C C . LEU A 1 98 ? 0.467 12.656 19.578 1 56.91 98 LEU A C 1
ATOM 790 O O . LEU A 1 98 ? 0.818 13.328 20.562 1 56.91 98 LEU A O 1
ATOM 794 N N . VAL A 1 99 ? 0.834 11.414 19.641 1 53.94 99 VAL A N 1
ATOM 795 C CA . VAL A 1 99 ? 2.184 11.219 20.156 1 53.94 99 VAL A CA 1
ATOM 796 C C . VAL A 1 99 ? 3.207 11.539 19.062 1 53.94 99 VAL A C 1
ATOM 798 O O . VAL A 1 99 ? 3.006 11.203 17.906 1 53.94 99 VAL A O 1
ATOM 801 N N . GLY A 1 100 ? 3.721 12.758 19.031 1 49.81 100 GLY A N 1
ATOM 802 C CA . GLY A 1 100 ? 4.809 13.164 18.156 1 49.81 100 GLY A CA 1
ATOM 803 C C . GLY A 1 100 ? 5.73 12.023 17.766 1 49.81 100 GLY A C 1
ATOM 804 O O . GLY A 1 100 ? 6.691 11.727 18.484 1 49.81 100 GLY A O 1
ATOM 805 N N . ASN A 1 101 ? 5.16 10.859 17.406 1 52.59 101 ASN A N 1
ATOM 806 C CA . ASN A 1 101 ? 6.129 9.805 17.125 1 52.59 101 ASN A CA 1
ATOM 807 C C . ASN A 1 101 ? 7.066 10.195 15.984 1 52.59 101 ASN A C 1
ATOM 809 O O . ASN A 1 101 ? 6.797 11.148 15.25 1 52.59 101 ASN A O 1
ATOM 813 N N . ARG A 1 102 ? 8.391 9.68 16.031 1 57.41 102 ARG A N 1
ATOM 814 C CA . ARG A 1 102 ? 9.594 9.867 15.211 1 57.41 102 ARG A CA 1
ATOM 815 C C . ARG A 1 102 ? 9.391 9.312 13.805 1 57.41 102 ARG A C 1
ATOM 817 O O . ARG A 1 102 ? 9.969 8.289 13.445 1 57.41 102 ARG A O 1
ATOM 824 N N . PRO A 1 103 ? 8.383 9.898 13.031 1 67.69 103 PRO A N 1
ATOM 825 C CA . PRO A 1 103 ? 8.141 9.469 11.648 1 67.69 103 PRO A CA 1
ATOM 826 C C . PRO A 1 103 ? 9.398 9.508 10.789 1 67.69 103 PRO A C 1
ATOM 828 O O . PRO A 1 103 ? 9.477 8.828 9.766 1 67.69 103 PRO A O 1
ATOM 831 N N . PHE A 1 104 ? 10.414 10.047 11.438 1 72 104 PHE A N 1
ATOM 832 C CA . PHE A 1 104 ? 11.617 10.172 10.633 1 72 104 PHE A CA 1
ATOM 833 C C . PHE A 1 104 ? 12.266 8.812 10.398 1 72 104 PHE A C 1
ATOM 835 O O . PHE A 1 104 ? 12.633 8.477 9.273 1 72 104 PHE A O 1
ATOM 842 N N . LEU A 1 105 ? 12.406 8.031 11.438 1 74.88 105 LEU A N 1
ATOM 843 C CA . LEU A 1 105 ? 13 6.707 11.305 1 74.88 105 LEU A CA 1
ATOM 844 C C . LEU A 1 105 ? 12.18 5.836 10.367 1 74.88 105 LEU A C 1
ATOM 846 O O . LEU A 1 105 ? 12.727 5.008 9.641 1 74.88 105 LEU A O 1
ATOM 850 N N . PHE A 1 106 ? 10.922 6.059 10.43 1 87.12 106 PHE A N 1
ATOM 851 C CA . PHE A 1 106 ? 10.055 5.328 9.516 1 87.12 106 PHE A CA 1
ATOM 852 C C . PHE A 1 106 ? 10.359 5.703 8.07 1 87.12 106 PHE A C 1
ATOM 854 O O . PHE A 1 106 ? 10.516 4.824 7.215 1 87.12 106 PHE A O 1
ATOM 861 N N . CYS A 1 107 ? 10.594 6.906 7.848 1 83.94 107 CYS A N 1
ATOM 862 C CA . CYS A 1 107 ? 10.891 7.375 6.496 1 83.94 107 CYS A CA 1
ATOM 863 C C . CYS A 1 107 ? 12.234 6.832 6.016 1 83.94 107 CYS A C 1
ATOM 865 O O . CYS A 1 107 ? 12.359 6.422 4.863 1 83.94 107 CYS A O 1
ATOM 867 N N . VAL A 1 108 ? 13.156 6.77 6.887 1 83.75 108 VAL A N 1
ATOM 868 C CA . VAL A 1 108 ? 14.477 6.254 6.543 1 83.75 108 VAL A CA 1
ATOM 869 C C . VAL A 1 108 ? 14.375 4.781 6.152 1 83.75 108 VAL A C 1
ATOM 871 O O . VAL A 1 108 ? 14.977 4.344 5.172 1 83.75 108 VAL A O 1
ATOM 874 N N . SER A 1 109 ? 13.617 4.059 6.934 1 90.25 109 SER A N 1
ATOM 875 C CA . SER A 1 109 ? 13.445 2.645 6.613 1 90.25 109 SER A CA 1
ATOM 876 C C . SER A 1 109 ? 12.781 2.459 5.258 1 90.25 109 SER A C 1
ATOM 878 O O . SER A 1 109 ? 13.094 1.517 4.527 1 90.25 109 SER A O 1
ATOM 880 N N . LYS A 1 110 ? 11.875 3.391 4.934 1 92.88 110 LYS A N 1
ATOM 881 C CA . LYS A 1 110 ? 11.164 3.273 3.664 1 92.88 110 LYS A CA 1
ATOM 882 C C . LYS A 1 110 ? 12.102 3.52 2.482 1 92.88 110 LYS A C 1
ATOM 884 O O . LYS A 1 110 ? 11.961 2.887 1.434 1 92.88 110 LYS A O 1
ATOM 889 N N . ILE A 1 111 ? 12.984 4.367 2.688 1 92.31 111 ILE A N 1
ATOM 890 C CA . ILE A 1 111 ? 13.961 4.613 1.637 1 92.31 111 ILE A CA 1
ATOM 891 C C . ILE A 1 111 ? 14.867 3.393 1.478 1 92.31 111 ILE A C 1
ATOM 893 O O . ILE A 1 111 ? 15.102 2.928 0.36 1 92.31 111 ILE A O 1
ATOM 897 N N . ALA A 1 112 ? 15.32 2.859 2.562 1 94.25 112 ALA A N 1
ATOM 898 C CA . ALA A 1 112 ? 16.172 1.679 2.529 1 94.25 112 ALA A CA 1
ATOM 899 C C . ALA A 1 112 ? 15.453 0.492 1.899 1 94.25 112 ALA A C 1
ATOM 901 O O . ALA A 1 112 ? 16.047 -0.265 1.126 1 94.25 112 ALA A O 1
ATOM 902 N N . GLU A 1 113 ? 14.227 0.356 2.129 1 96.56 113 GLU A N 1
ATOM 903 C CA . GLU A 1 113 ? 13.445 -0.794 1.685 1 96.56 113 GLU A CA 1
ATOM 904 C C . GLU A 1 113 ? 13.227 -0.764 0.175 1 96.56 113 GLU A C 1
ATOM 906 O O . GLU A 1 113 ? 12.859 -1.775 -0.425 1 96.56 113 GLU A O 1
ATOM 911 N N . LEU A 1 114 ? 13.383 0.398 -0.414 1 96.62 114 LEU A N 1
ATOM 912 C CA . LEU A 1 114 ? 13.336 0.444 -1.871 1 96.62 114 LEU A CA 1
ATOM 913 C C . LEU A 1 114 ? 14.414 -0.442 -2.479 1 96.62 114 LEU A C 1
ATOM 915 O O . LEU A 1 114 ? 14.258 -0.954 -3.588 1 96.62 114 LEU A O 1
ATOM 919 N N . GLY A 1 115 ? 15.484 -0.647 -1.732 1 95.38 115 GLY A N 1
ATOM 920 C CA . GLY A 1 115 ? 16.562 -1.515 -2.174 1 95.38 115 GLY A CA 1
ATOM 921 C C . GLY A 1 115 ? 16.141 -2.957 -2.363 1 95.38 115 GLY A C 1
ATOM 922 O O . GLY A 1 115 ? 16.703 -3.68 -3.18 1 95.38 115 GLY A O 1
ATOM 923 N N . ASP A 1 116 ? 15.086 -3.385 -1.668 1 94.44 116 ASP A N 1
ATOM 924 C CA . ASP A 1 116 ? 14.57 -4.742 -1.809 1 94.44 116 ASP A CA 1
ATOM 925 C C . ASP A 1 116 ? 14.117 -5.012 -3.242 1 94.44 116 ASP A C 1
ATOM 927 O O . ASP A 1 116 ? 14.359 -6.09 -3.783 1 94.44 116 ASP A O 1
ATOM 931 N N . THR A 1 117 ? 13.453 -4.039 -3.811 1 95.81 117 THR A N 1
ATOM 932 C CA . THR A 1 117 ? 12.953 -4.211 -5.168 1 95.81 117 THR A CA 1
ATOM 933 C C . THR A 1 117 ? 14.102 -4.273 -6.168 1 95.81 117 THR A C 1
ATOM 935 O O . THR A 1 117 ? 14.047 -5.023 -7.145 1 95.81 117 THR A O 1
ATOM 938 N N . ILE A 1 118 ? 15.094 -3.467 -5.875 1 94.25 118 ILE A N 1
ATOM 939 C CA . ILE A 1 118 ? 16.266 -3.479 -6.742 1 94.25 118 ILE A CA 1
ATOM 940 C C . ILE A 1 118 ? 16.922 -4.863 -6.719 1 94.25 118 ILE A C 1
ATOM 942 O O . ILE A 1 118 ? 17.234 -5.422 -7.77 1 94.25 118 ILE A O 1
ATOM 946 N N . ILE A 1 119 ? 17.031 -5.422 -5.566 1 91.44 119 ILE A N 1
ATOM 947 C CA . ILE A 1 119 ? 17.594 -6.754 -5.414 1 91.44 119 ILE A CA 1
ATOM 948 C C . ILE A 1 119 ? 16.703 -7.781 -6.105 1 91.44 119 ILE A C 1
ATOM 950 O O . ILE A 1 119 ? 17.188 -8.688 -6.785 1 91.44 119 ILE A O 1
ATOM 954 N N . LEU A 1 120 ? 15.438 -7.613 -5.973 1 92.25 120 LEU A N 1
ATOM 955 C CA . LEU A 1 120 ? 14.461 -8.523 -6.562 1 92.25 120 LEU A CA 1
ATOM 956 C C . LEU A 1 120 ? 14.602 -8.562 -8.078 1 92.25 120 LEU A C 1
ATOM 958 O O . LEU A 1 120 ? 14.625 -9.641 -8.68 1 92.25 120 LEU A O 1
ATOM 962 N N . VAL A 1 121 ? 14.742 -7.441 -8.688 1 94.56 121 VAL A N 1
ATOM 963 C CA . VAL A 1 121 ? 14.789 -7.391 -10.141 1 94.56 121 VAL A CA 1
ATOM 964 C C . VAL A 1 121 ? 16.172 -7.824 -10.633 1 94.56 121 VAL A C 1
ATOM 966 O O . VAL A 1 121 ? 16.297 -8.391 -11.719 1 94.56 121 VAL A O 1
ATOM 969 N N . LEU A 1 122 ? 17.219 -7.586 -9.859 1 91.25 122 LEU A N 1
ATOM 970 C CA . LEU A 1 122 ? 18.547 -8.07 -10.203 1 91.25 122 LEU A CA 1
ATOM 971 C C . LEU A 1 122 ? 18.594 -9.594 -10.188 1 91.25 122 LEU A C 1
ATOM 973 O O . LEU A 1 122 ? 19.297 -10.211 -10.984 1 91.25 122 LEU A O 1
ATOM 977 N N . ARG A 1 123 ? 17.781 -10.18 -9.391 1 89.5 123 ARG A N 1
ATOM 978 C CA . ARG A 1 123 ? 17.719 -11.633 -9.266 1 89.5 123 ARG A CA 1
ATOM 979 C C . ARG A 1 123 ? 16.688 -12.219 -10.227 1 89.5 123 ARG A C 1
ATOM 981 O O . ARG A 1 123 ? 16.453 -13.43 -10.227 1 89.5 123 ARG A O 1
ATOM 988 N N . LYS A 1 124 ? 16.031 -11.398 -10.984 1 92.75 124 LYS A N 1
ATOM 989 C CA . LYS A 1 124 ? 15.047 -11.773 -12 1 92.75 124 LYS A CA 1
ATOM 990 C C . LYS A 1 124 ? 13.891 -12.547 -11.383 1 92.75 124 LYS A C 1
ATOM 992 O O . LYS A 1 124 ? 13.398 -13.508 -11.984 1 92.75 124 LYS A O 1
ATOM 997 N N . LYS A 1 125 ? 13.586 -12.195 -10.156 1 91.62 125 LYS A N 1
ATOM 998 C CA . LYS A 1 125 ? 12.344 -12.688 -9.57 1 91.62 125 LYS A CA 1
ATOM 999 C C . LYS A 1 125 ? 11.141 -11.906 -10.094 1 91.62 125 LYS A C 1
ATOM 1001 O O . LYS A 1 125 ? 11.266 -10.734 -10.469 1 91.62 125 LYS A O 1
ATOM 1006 N N . PRO A 1 126 ? 10.016 -12.516 -10.133 1 93.94 126 PRO A N 1
ATOM 1007 C CA . PRO A 1 126 ? 8.836 -11.812 -10.633 1 93.94 126 PRO A CA 1
ATOM 1008 C C . PRO A 1 126 ? 8.492 -10.578 -9.789 1 93.94 126 PRO A C 1
ATOM 1010 O O . PRO A 1 126 ? 8.438 -10.664 -8.562 1 93.94 126 PRO A O 1
ATOM 1013 N N . LEU A 1 127 ? 8.344 -9.5 -10.477 1 95.19 127 LEU A N 1
ATOM 1014 C CA . LEU A 1 127 ? 7.949 -8.25 -9.844 1 95.19 127 LEU A CA 1
ATOM 1015 C C . LEU A 1 127 ? 6.457 -7.984 -10.039 1 95.19 127 LEU A C 1
ATOM 1017 O O . LEU A 1 127 ? 6.039 -7.539 -11.109 1 95.19 127 LEU A O 1
ATOM 1021 N N . ILE A 1 128 ? 5.691 -8.211 -9.031 1 94.94 128 ILE A N 1
ATOM 1022 C CA . ILE A 1 128 ? 4.25 -7.988 -9.125 1 94.94 128 ILE A CA 1
ATOM 1023 C C . ILE A 1 128 ? 3.947 -6.5 -8.969 1 94.94 128 ILE A C 1
ATOM 1025 O O . ILE A 1 128 ? 4.637 -5.793 -8.234 1 94.94 128 ILE A O 1
ATOM 1029 N N . PHE A 1 129 ? 2.975 -6.02 -9.617 1 94.56 129 PHE A N 1
ATOM 1030 C CA . PHE A 1 129 ? 2.604 -4.609 -9.656 1 94.56 129 PHE A CA 1
ATOM 1031 C C . PHE A 1 129 ? 2.434 -4.055 -8.242 1 94.56 129 PHE A C 1
ATOM 1033 O O . PHE A 1 129 ? 2.955 -2.986 -7.926 1 94.56 129 PHE A O 1
ATOM 1040 N N . LEU A 1 130 ? 1.74 -4.805 -7.359 1 94.25 130 LEU A N 1
ATOM 1041 C CA . LEU A 1 130 ? 1.409 -4.312 -6.023 1 94.25 130 LEU A CA 1
ATOM 1042 C C . LEU A 1 130 ? 2.668 -4.141 -5.18 1 94.25 130 LEU A C 1
ATOM 1044 O O . LEU A 1 130 ? 2.672 -3.379 -4.211 1 94.25 130 LEU A O 1
ATOM 1048 N N . HIS A 1 131 ? 3.682 -4.871 -5.547 1 95.81 131 HIS A N 1
ATOM 1049 C CA . HIS A 1 131 ? 4.91 -4.793 -4.766 1 95.81 131 HIS A CA 1
ATOM 1050 C C . HIS A 1 131 ? 5.543 -3.41 -4.871 1 95.81 131 HIS A C 1
ATOM 1052 O O . HIS A 1 131 ? 5.734 -2.732 -3.857 1 95.81 131 HIS A O 1
ATOM 1058 N N . TRP A 1 132 ? 5.887 -3.029 -6.113 1 96.19 132 TRP A N 1
ATOM 1059 C CA . TRP A 1 132 ? 6.559 -1.741 -6.25 1 96.19 132 TRP A CA 1
ATOM 1060 C C . TRP A 1 132 ? 5.602 -0.592 -5.953 1 96.19 132 TRP A C 1
ATOM 1062 O O . TRP A 1 132 ? 6.016 0.46 -5.465 1 96.19 132 TRP A O 1
ATOM 1072 N N . TYR A 1 133 ? 4.34 -0.755 -6.234 1 96.06 133 TYR A N 1
ATOM 1073 C CA . TYR A 1 133 ? 3.35 0.264 -5.906 1 96.06 133 TYR A CA 1
ATOM 1074 C C . TYR A 1 133 ? 3.258 0.472 -4.398 1 96.06 133 TYR A C 1
ATOM 1076 O O . TYR A 1 133 ? 3.143 1.605 -3.928 1 96.06 133 TYR A O 1
ATOM 1084 N N . HIS A 1 134 ? 3.217 -0.586 -3.621 1 95.44 134 HIS A N 1
ATOM 1085 C CA . HIS A 1 134 ? 3.211 -0.545 -2.164 1 95.44 134 HIS A CA 1
ATOM 1086 C C . HIS A 1 134 ? 4.391 0.265 -1.631 1 95.44 134 HIS A C 1
ATOM 1088 O O . HIS A 1 134 ? 4.238 1.038 -0.682 1 95.44 134 HIS A O 1
ATOM 1094 N N . HIS A 1 135 ? 5.531 0.127 -2.238 1 96.94 135 HIS A N 1
ATOM 1095 C CA . HIS A 1 135 ? 6.707 0.875 -1.807 1 96.94 135 HIS A CA 1
ATOM 1096 C C . HIS A 1 135 ? 6.535 2.367 -2.068 1 96.94 135 HIS A C 1
ATOM 1098 O O . HIS A 1 135 ? 6.91 3.195 -1.235 1 96.94 135 HIS A O 1
ATOM 1104 N N . VAL A 1 136 ? 5.98 2.689 -3.201 1 95.31 136 VAL A N 1
ATOM 1105 C CA . VAL A 1 136 ? 5.691 4.086 -3.496 1 95.31 136 VAL A CA 1
ATOM 1106 C C . VAL A 1 136 ? 4.715 4.645 -2.463 1 95.31 136 VAL A C 1
ATOM 1108 O O . VAL A 1 136 ? 4.945 5.719 -1.898 1 95.31 136 VAL A O 1
ATOM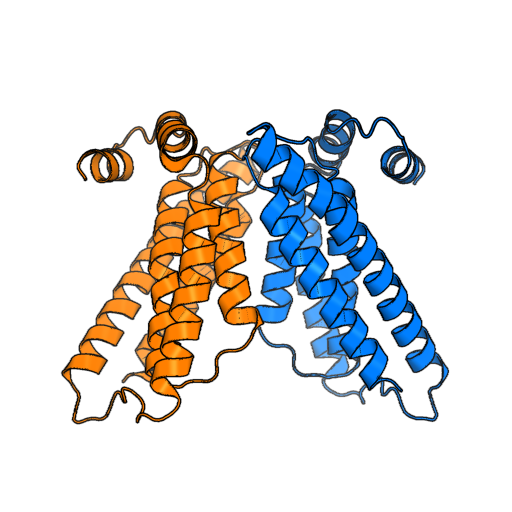 1111 N N . LEU A 1 137 ? 3.727 3.912 -2.197 1 93.75 137 LEU A N 1
ATOM 1112 C CA . LEU A 1 137 ? 2.678 4.355 -1.284 1 93.75 137 LEU A CA 1
ATOM 1113 C C . LEU A 1 137 ? 3.223 4.523 0.13 1 93.75 137 LEU A C 1
ATOM 1115 O O . LEU A 1 137 ? 2.957 5.535 0.785 1 93.75 137 LEU A O 1
ATOM 1119 N N . THR A 1 138 ? 3.949 3.555 0.59 1 94 138 THR A N 1
ATOM 1120 C CA . THR A 1 138 ? 4.414 3.592 1.973 1 94 138 THR A CA 1
ATOM 1121 C C . THR A 1 138 ? 5.441 4.703 2.168 1 94 138 THR A C 1
ATOM 1123 O O . THR A 1 138 ? 5.512 5.309 3.24 1 94 138 THR A O 1
ATOM 1126 N N . LEU A 1 139 ? 6.273 4.977 1.154 1 92.56 139 LEU A N 1
ATOM 1127 C CA . LEU A 1 139 ? 7.207 6.094 1.24 1 92.56 139 LEU A CA 1
ATOM 1128 C C . LEU A 1 139 ? 6.457 7.414 1.393 1 92.56 139 LEU A C 1
ATOM 1130 O O . LEU A 1 139 ? 6.801 8.234 2.25 1 92.56 139 LEU A O 1
ATOM 1134 N N . ASN A 1 140 ? 5.469 7.574 0.589 1 88.69 140 ASN A N 1
ATOM 1135 C CA . ASN A 1 140 ? 4.688 8.805 0.647 1 88.69 140 ASN A CA 1
ATOM 1136 C C . ASN A 1 140 ? 3.885 8.906 1.941 1 88.69 140 ASN A C 1
ATOM 1138 O O . ASN A 1 140 ? 3.695 9.992 2.48 1 88.69 140 ASN A O 1
ATOM 1142 N N . TYR A 1 141 ? 3.389 7.781 2.398 1 87.94 141 TYR A N 1
ATOM 1143 C CA . TYR A 1 141 ? 2.717 7.766 3.691 1 87.94 141 TYR A CA 1
ATOM 1144 C C . TYR A 1 141 ? 3.662 8.203 4.805 1 87.94 141 TYR A C 1
ATOM 1146 O O . TYR A 1 141 ? 3.281 8.969 5.688 1 87.94 141 TYR A O 1
ATOM 1154 N N . GLY A 1 142 ? 4.879 7.652 4.738 1 84.56 142 GLY A N 1
ATOM 1155 C CA . GLY A 1 142 ? 5.875 8.016 5.73 1 84.56 142 GLY A CA 1
ATOM 1156 C C . GLY A 1 142 ? 6.164 9.508 5.77 1 84.56 142 GLY A C 1
ATOM 1157 O O . GLY A 1 142 ? 6.156 10.117 6.84 1 84.56 142 GLY A O 1
ATOM 1158 N N . VAL A 1 143 ? 6.32 10.086 4.645 1 81.31 143 VAL A N 1
ATOM 1159 C CA . VAL A 1 143 ? 6.613 11.508 4.559 1 81.31 143 VAL A CA 1
ATOM 1160 C C . VAL A 1 143 ? 5.402 12.32 5.012 1 81.31 143 VAL A C 1
ATOM 1162 O O . VAL A 1 143 ? 5.543 13.305 5.742 1 81.31 143 VAL A O 1
ATOM 1165 N N . SER A 1 144 ? 4.234 11.852 4.617 1 78.88 144 SER A N 1
ATOM 1166 C CA . SER A 1 144 ? 3.012 12.539 5.008 1 78.88 144 SER A CA 1
ATOM 1167 C C . SER A 1 144 ? 2.781 12.453 6.512 1 78.88 144 SER A C 1
ATOM 1169 O O . SER A 1 144 ? 2.268 13.391 7.121 1 78.88 144 SER A O 1
ATOM 1171 N N . SER A 1 145 ? 3.119 11.383 7.066 1 75.75 145 SER A N 1
ATOM 1172 C CA . SER A 1 145 ? 2.881 11.148 8.492 1 75.75 145 SER A CA 1
ATOM 1173 C C . SER A 1 145 ? 3.764 12.047 9.352 1 75.75 145 SER A C 1
ATOM 1175 O O . SER A 1 145 ? 3.49 12.234 10.539 1 75.75 145 SER A O 1
ATOM 1177 N N . MET A 1 146 ? 4.816 12.539 8.711 1 70.38 146 MET A N 1
ATOM 1178 C CA . MET A 1 146 ? 5.688 13.461 9.438 1 70.38 146 MET A CA 1
ATOM 1179 C C . MET A 1 146 ? 4.98 14.789 9.695 1 70.38 146 MET A C 1
ATOM 1181 O O . MET A 1 146 ? 5.316 15.5 10.648 1 70.38 146 MET A O 1
ATOM 1185 N N . SER A 1 147 ? 4.094 15.047 8.805 1 61.69 147 SER A N 1
ATOM 1186 C CA . SER A 1 147 ? 3.396 16.328 8.938 1 61.69 147 SER A CA 1
ATOM 1187 C C . SER A 1 147 ? 2.074 16.156 9.68 1 61.69 147 SER A C 1
ATOM 1189 O O . SER A 1 147 ? 1.388 17.141 9.961 1 61.69 147 SER A O 1
ATOM 1191 N N . GLU A 1 148 ? 1.743 14.727 9.859 1 58.44 148 GLU A N 1
ATOM 1192 C CA . GLU A 1 148 ? 0.329 14.43 10.07 1 58.44 148 GLU A CA 1
ATOM 1193 C C . GLU A 1 148 ? -0.093 14.773 11.5 1 58.44 148 GLU A C 1
ATOM 1195 O O . GLU A 1 148 ? 0.668 14.555 12.445 1 58.44 148 GLU A O 1
ATOM 1200 N N . LYS A 1 149 ? -1.108 15.57 11.555 1 60.19 149 LYS A N 1
ATOM 1201 C CA . LYS A 1 149 ? -1.938 15.883 12.719 1 60.19 149 LYS A CA 1
ATOM 1202 C C . LYS A 1 149 ? -3.025 14.836 12.914 1 60.19 1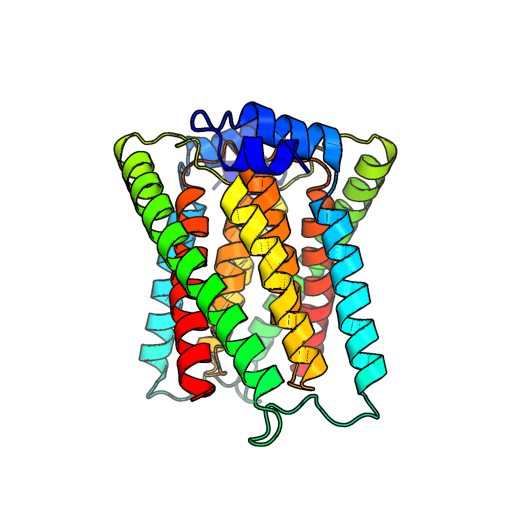49 LYS A C 1
ATOM 1204 O O . LYS A 1 149 ? -3.963 15.039 13.688 1 60.19 149 LYS A O 1
ATOM 1209 N N . THR A 1 150 ? -2.822 13.672 12.203 1 60.78 150 THR A N 1
ATOM 1210 C CA . THR A 1 150 ? -3.902 12.695 12.297 1 60.78 150 THR A CA 1
ATOM 1211 C C . THR A 1 150 ? -3.703 11.781 13.508 1 60.78 150 THR A C 1
ATOM 1213 O O . THR A 1 150 ? -2.648 11.164 13.656 1 60.78 150 THR A O 1
ATOM 1216 N N . PRO A 1 151 ? -4.551 11.75 14.32 1 62.66 151 PRO A N 1
ATOM 1217 C CA . PRO A 1 151 ? -4.477 10.859 15.484 1 62.66 151 PRO A CA 1
ATOM 1218 C C . PRO A 1 151 ? -4.367 9.383 15.086 1 62.66 151 PRO A C 1
ATOM 1220 O O . PRO A 1 151 ? -4.918 8.977 14.062 1 62.66 151 PRO A O 1
ATOM 1223 N N . TYR A 1 152 ? -3.549 8.602 15.812 1 65.06 152 TYR A N 1
ATOM 1224 C CA . TYR A 1 152 ? -3.383 7.156 15.719 1 65.06 152 TYR A CA 1
ATOM 1225 C C . TYR A 1 152 ? -2.686 6.777 14.414 1 65.06 152 TYR A C 1
ATOM 1227 O O . TYR A 1 152 ? -2.908 5.688 13.883 1 65.06 152 TYR A O 1
ATOM 1235 N N . ASN A 1 153 ? -2.029 7.707 13.977 1 73.12 153 ASN A N 1
ATOM 1236 C CA . ASN A 1 153 ? -1.181 7.363 12.844 1 73.12 153 ASN A CA 1
ATOM 1237 C C . ASN A 1 153 ? -0.133 6.32 13.219 1 73.12 153 ASN A C 1
ATOM 1239 O O . ASN A 1 153 ? 0.361 5.59 12.359 1 73.12 153 ASN A O 1
ATOM 1243 N N . SER A 1 154 ? 0.005 6.113 14.492 1 79.88 154 SER A N 1
ATOM 1244 C CA . SER A 1 154 ? 1.045 5.223 14.992 1 79.88 154 SER A CA 1
ATOM 1245 C C . SER A 1 154 ? 0.69 3.762 14.742 1 79.88 154 SER A C 1
ATOM 1247 O O . SER A 1 154 ? 1.577 2.916 14.609 1 79.88 154 SER A O 1
ATOM 1249 N N . TRP A 1 155 ? -0.542 3.527 14.617 1 87.31 155 TRP A N 1
ATOM 1250 C CA . TRP A 1 155 ? -0.91 2.121 14.477 1 87.31 155 TRP A CA 1
ATOM 1251 C C . TRP A 1 155 ? -0.465 1.573 13.125 1 87.31 155 TRP A C 1
ATOM 1253 O O . TRP A 1 155 ? -0.063 0.412 13.016 1 87.31 155 TRP A O 1
ATOM 1263 N N . ILE A 1 156 ? -0.531 2.344 12.086 1 88.81 156 ILE A N 1
ATOM 1264 C CA . ILE A 1 156 ? -0.126 1.895 10.758 1 88.81 156 ILE A CA 1
ATOM 1265 C C . ILE A 1 156 ? 1.387 1.686 10.719 1 88.81 156 ILE A C 1
ATOM 1267 O O . ILE A 1 156 ? 1.872 0.716 10.133 1 88.81 156 ILE A O 1
ATOM 1271 N N . THR A 1 157 ? 2.082 2.643 11.336 1 89 157 THR A N 1
ATOM 1272 C CA . THR A 1 157 ? 3.531 2.488 11.391 1 89 157 THR A CA 1
ATOM 1273 C C . THR A 1 157 ? 3.912 1.254 12.203 1 89 157 THR A C 1
ATOM 1275 O O . THR A 1 157 ? 4.836 0.523 11.836 1 89 157 THR A O 1
ATOM 1278 N N . TRP A 1 158 ? 3.217 1.103 13.266 1 91.25 158 TRP A N 1
ATOM 1279 C CA . TRP A 1 158 ? 3.439 -0.084 14.078 1 91.25 158 TRP A CA 1
ATOM 1280 C C . TRP A 1 158 ? 3.184 -1.355 13.281 1 91.25 158 TRP A C 1
ATOM 1282 O O . TRP A 1 158 ? 3.99 -2.287 13.305 1 91.25 158 TRP A O 1
ATOM 1292 N N . LEU A 1 159 ? 2.08 -1.409 12.594 1 94.12 159 LEU A N 1
ATOM 1293 C CA . LEU A 1 159 ? 1.739 -2.57 11.773 1 94.12 159 LEU A CA 1
ATOM 1294 C C . LEU A 1 159 ? 2.805 -2.814 10.711 1 94.12 159 LEU A C 1
ATOM 1296 O O . LEU A 1 159 ? 3.221 -3.955 10.492 1 94.12 159 LEU A O 1
ATOM 1300 N N . ASN A 1 160 ? 3.219 -1.782 10.055 1 95.38 160 ASN A N 1
ATOM 1301 C CA . ASN A 1 160 ? 4.223 -1.887 9 1 95.38 160 ASN A CA 1
ATOM 1302 C C . ASN A 1 160 ? 5.535 -2.455 9.531 1 95.38 160 ASN A C 1
ATOM 1304 O O . ASN A 1 160 ? 6.082 -3.404 8.961 1 95.38 160 ASN A O 1
ATOM 1308 N N . PHE A 1 161 ? 6.016 -1.902 10.617 1 95.06 161 PHE A N 1
ATOM 1309 C CA . PHE A 1 161 ? 7.258 -2.379 11.211 1 95.06 161 PHE A CA 1
ATOM 1310 C C . PHE A 1 161 ? 7.129 -3.834 11.648 1 95.06 161 PHE A C 1
ATOM 1312 O O . PHE A 1 161 ? 8.055 -4.629 11.461 1 95.06 161 PHE A O 1
ATOM 1319 N N . SER A 1 162 ? 6.047 -4.211 12.203 1 96.56 162 SER A N 1
ATOM 1320 C CA . SER A 1 162 ? 5.836 -5.57 12.688 1 96.56 162 SER A CA 1
ATOM 1321 C C . SER A 1 162 ? 5.848 -6.57 11.531 1 96.56 162 SER A C 1
ATOM 1323 O O . SER A 1 162 ? 6.508 -7.609 11.609 1 96.56 162 SER A O 1
ATOM 1325 N N . VAL A 1 163 ? 5.137 -6.219 10.469 1 96.38 163 VAL A N 1
ATOM 1326 C CA . VAL A 1 163 ? 5.078 -7.09 9.297 1 96.38 163 VAL A CA 1
ATOM 1327 C C . VAL A 1 163 ? 6.465 -7.215 8.68 1 96.38 163 VAL A C 1
ATOM 1329 O O . VAL A 1 163 ? 6.867 -8.305 8.258 1 96.38 163 VAL A O 1
ATOM 1332 N N . HIS A 1 164 ? 7.191 -6.152 8.648 1 97.19 164 HIS A N 1
ATOM 1333 C CA . HIS A 1 164 ? 8.523 -6.188 8.055 1 97.19 164 HIS A CA 1
ATOM 1334 C C . HIS A 1 164 ? 9.492 -6.973 8.93 1 97.19 164 HIS A C 1
ATOM 1336 O O . HIS A 1 164 ? 10.383 -7.656 8.422 1 97.19 164 HIS A O 1
ATOM 1342 N N . ALA A 1 165 ? 9.32 -6.859 10.234 1 96.69 165 ALA A N 1
ATOM 1343 C CA . ALA A 1 165 ? 10.148 -7.664 11.141 1 96.69 165 ALA A CA 1
ATOM 1344 C C . ALA A 1 165 ? 9.984 -9.156 10.852 1 96.69 165 ALA A C 1
ATOM 1346 O O . ALA A 1 165 ? 10.969 -9.891 10.797 1 96.69 165 ALA A O 1
ATOM 1347 N N . ILE A 1 166 ? 8.805 -9.594 10.617 1 96.5 166 ILE A N 1
ATOM 1348 C CA . ILE A 1 166 ? 8.508 -10.984 10.32 1 96.5 166 ILE A CA 1
ATOM 1349 C C . ILE A 1 166 ? 9.016 -11.336 8.93 1 96.5 166 ILE A C 1
ATOM 1351 O O . ILE A 1 166 ? 9.664 -12.367 8.742 1 96.5 166 ILE A O 1
ATOM 1355 N N . MET A 1 167 ? 8.75 -10.5 7.996 1 95.75 167 MET A N 1
ATOM 1356 C CA . MET A 1 167 ? 9.109 -10.742 6.602 1 95.75 167 MET A CA 1
ATOM 1357 C C . MET A 1 167 ? 10.617 -10.906 6.449 1 95.75 167 MET A C 1
ATOM 1359 O O . MET A 1 167 ? 11.086 -11.852 5.82 1 95.75 167 MET A O 1
ATOM 1363 N N . TYR A 1 168 ? 11.352 -10.008 7.023 1 96.25 168 TYR A N 1
ATOM 1364 C CA . TYR A 1 168 ? 12.805 -10.047 6.863 1 96.25 168 TYR A CA 1
ATOM 1365 C C . TYR A 1 168 ? 13.391 -11.25 7.582 1 96.25 168 TYR A C 1
ATOM 1367 O O . TYR A 1 168 ? 14.391 -11.82 7.133 1 96.25 168 TYR A O 1
ATOM 1375 N N . ARG A 1 169 ? 12.805 -11.641 8.648 1 94.56 169 ARG A N 1
ATOM 1376 C CA . ARG A 1 169 ? 13.234 -12.867 9.312 1 94.56 169 ARG A CA 1
ATOM 1377 C C . ARG A 1 169 ? 13.008 -14.086 8.43 1 94.56 169 ARG A C 1
ATOM 1379 O O . ARG A 1 169 ? 13.852 -14.977 8.359 1 94.56 169 ARG A O 1
ATOM 1386 N N . TYR A 1 170 ? 11.922 -14.039 7.797 1 93.19 170 TYR A N 1
ATOM 1387 C CA . TYR A 1 170 ? 11.625 -15.109 6.855 1 93.19 170 TYR A CA 1
ATOM 1388 C C . TYR A 1 170 ? 12.656 -15.156 5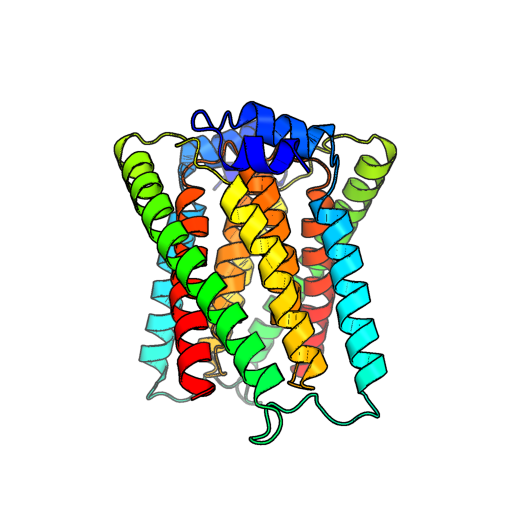.734 1 93.19 170 TYR A C 1
ATOM 1390 O O . TYR A 1 170 ? 13.133 -16.234 5.363 1 93.19 170 TYR A O 1
ATOM 1398 N N . PHE A 1 171 ? 13.031 -14.047 5.203 1 90 171 PHE A N 1
ATOM 1399 C CA . PHE A 1 171 ? 14 -13.984 4.113 1 90 171 PHE A CA 1
ATOM 1400 C C . PHE A 1 171 ? 15.367 -14.484 4.57 1 90 171 PHE A C 1
ATOM 1402 O O . PHE A 1 171 ? 16.062 -15.156 3.814 1 90 171 PHE A O 1
ATOM 1409 N N . ILE A 1 172 ? 15.719 -14.156 5.754 1 90.25 172 ILE A N 1
ATOM 1410 C CA . ILE A 1 172 ? 16.969 -14.641 6.309 1 90.25 172 ILE A CA 1
ATOM 1411 C C . ILE A 1 172 ? 16.938 -16.156 6.406 1 90.25 172 ILE A C 1
ATOM 1413 O O . ILE A 1 172 ? 17.922 -16.828 6.078 1 90.25 172 ILE A O 1
ATOM 1417 N N . SER A 1 173 ? 15.836 -16.75 6.75 1 89.5 173 SER A N 1
ATOM 1418 C CA . SER A 1 173 ? 15.703 -18.188 6.938 1 89.5 173 SER A CA 1
ATOM 1419 C C . SER A 1 173 ? 15.758 -18.922 5.602 1 89.5 173 SER A C 1
ATOM 1421 O O . SER A 1 173 ? 16.125 -20.094 5.551 1 89.5 173 SER A O 1
ATOM 1423 N N . LYS A 1 174 ? 15.438 -18.266 4.504 1 83.69 174 LYS A N 1
ATOM 1424 C CA . LYS A 1 174 ? 15.422 -18.891 3.188 1 83.69 174 LYS A CA 1
ATOM 1425 C C . LYS A 1 174 ? 16.797 -18.844 2.535 1 83.69 174 LYS A C 1
ATOM 1427 O O . LYS A 1 174 ? 17.031 -19.484 1.504 1 83.69 174 LYS A O 1
ATOM 1432 N N . THR A 1 175 ? 17.641 -18.016 2.945 1 71.56 175 THR A N 1
ATOM 1433 C CA . THR A 1 175 ? 18.984 -17.938 2.387 1 71.56 175 THR A CA 1
ATOM 1434 C C . THR A 1 175 ? 19.891 -18.984 3.01 1 71.56 175 THR A C 1
ATOM 1436 O O . THR A 1 175 ? 20.938 -19.328 2.451 1 71.56 175 THR A O 1
ATOM 1439 N N . PHE A 1 176 ? 19.516 -19.547 4.164 1 59.34 176 PHE A N 1
ATOM 1440 C CA . PHE A 1 176 ? 20.297 -20.625 4.762 1 59.34 176 PHE A CA 1
ATOM 1441 C C . PHE A 1 176 ? 19.672 -21.969 4.434 1 59.34 176 PHE A C 1
ATOM 1443 O O . PHE A 1 176 ? 18.453 -22.109 4.367 1 59.34 176 PHE A O 1
ATOM 1450 N N . MET B 1 1 ? -26.969 10.367 7.926 1 34.75 1 MET B N 1
ATOM 1451 C CA . MET B 1 1 ? -27.094 10.125 6.492 1 34.75 1 MET B CA 1
ATOM 1452 C C . MET B 1 1 ? -27.016 11.43 5.711 1 34.75 1 MET B C 1
ATOM 1454 O O . MET B 1 1 ? -26.453 11.469 4.621 1 34.75 1 MET B O 1
ATOM 1458 N N . ASP B 1 2 ? -27.688 12.359 6.281 1 41.84 2 ASP B N 1
ATOM 1459 C CA . ASP B 1 2 ? -27.891 13.664 5.652 1 41.84 2 ASP B CA 1
ATOM 1460 C C . ASP B 1 2 ? -26.578 14.438 5.562 1 41.84 2 ASP B C 1
ATOM 1462 O O . ASP B 1 2 ? -26.328 15.148 4.586 1 41.84 2 ASP B O 1
ATOM 1466 N N . GLY B 1 3 ? -25.828 14.219 6.586 1 42.25 3 GLY B N 1
ATOM 1467 C CA . GLY B 1 3 ? -24.625 15.016 6.676 1 42.25 3 GLY B CA 1
ATOM 1468 C C . GLY B 1 3 ? -23.547 14.594 5.684 1 42.25 3 GLY B C 1
ATOM 1469 O O . GLY B 1 3 ? -22.875 15.438 5.102 1 42.25 3 GLY B O 1
ATOM 1470 N N . PHE B 1 4 ? -23.5 13.289 5.387 1 44.25 4 PHE B N 1
ATOM 1471 C CA . PHE B 1 4 ? -22.531 12.773 4.43 1 44.25 4 PHE B CA 1
ATOM 1472 C C . PHE B 1 4 ? -22.781 13.344 3.041 1 44.25 4 PHE B C 1
ATOM 1474 O O . PHE B 1 4 ? -21.859 13.797 2.369 1 44.25 4 PHE B O 1
ATOM 1481 N N . LEU B 1 5 ? -24.016 13.234 2.648 1 43.34 5 LEU B N 1
ATOM 1482 C CA . LEU B 1 5 ? -24.375 13.703 1.318 1 43.34 5 LEU B CA 1
ATOM 1483 C C . LEU B 1 5 ? -24.203 15.219 1.21 1 43.34 5 LEU B C 1
ATOM 1485 O O . LEU B 1 5 ? -23.797 15.727 0.158 1 43.34 5 LEU B O 1
ATOM 1489 N N . ARG B 1 6 ? -24.594 15.844 2.182 1 46.25 6 ARG B N 1
ATOM 1490 C CA . ARG B 1 6 ? -24.438 17.297 2.152 1 46.25 6 ARG B CA 1
ATOM 1491 C C . ARG B 1 6 ? -22.969 17.688 1.984 1 46.25 6 ARG B C 1
ATOM 1493 O O . ARG B 1 6 ? -22.656 18.609 1.238 1 46.25 6 ARG B O 1
ATOM 1500 N N . ILE B 1 7 ? -22.203 16.938 2.711 1 46.81 7 ILE B N 1
ATOM 1501 C CA . ILE B 1 7 ? -20.766 17.25 2.676 1 46.81 7 ILE B CA 1
ATOM 1502 C C . ILE B 1 7 ? -20.188 16.828 1.328 1 46.81 7 ILE B C 1
ATOM 1504 O O . ILE B 1 7 ? -19.391 17.562 0.733 1 46.81 7 ILE B O 1
ATOM 1508 N N . ALA B 1 8 ? -20.641 15.648 0.917 1 47.38 8 ALA B N 1
ATOM 1509 C CA . ALA B 1 8 ? -20.156 15.125 -0.356 1 47.38 8 ALA B CA 1
ATOM 1510 C C . ALA B 1 8 ? -20.562 16.031 -1.513 1 47.38 8 ALA B C 1
ATOM 1512 O O . ALA B 1 8 ? -19.812 16.172 -2.494 1 47.38 8 ALA B O 1
ATOM 1513 N N . LEU B 1 9 ? -21.672 16.625 -1.403 1 41.94 9 LEU B N 1
ATOM 1514 C CA . LEU B 1 9 ? -22.266 17.391 -2.496 1 41.94 9 LEU B CA 1
ATOM 1515 C C . LEU B 1 9 ? -22.094 18.891 -2.262 1 41.94 9 LEU B C 1
ATOM 1517 O O . LEU B 1 9 ? -22.547 19.703 -3.08 1 41.94 9 LEU B O 1
ATOM 1521 N N . SER B 1 10 ? -21.703 19.344 -1.117 1 42.09 10 SER B N 1
ATOM 1522 C CA . SER B 1 10 ? -21.641 20.797 -0.904 1 42.09 10 SER B CA 1
ATOM 1523 C C . SER B 1 10 ? -20.547 21.438 -1.741 1 42.09 10 SER B C 1
ATOM 1525 O O . SER B 1 10 ? -19.469 20.859 -1.907 1 42.09 10 SER B O 1
ATOM 1527 N N . PRO B 1 11 ? -20.922 22.234 -2.572 1 42.84 11 PRO B N 1
ATOM 1528 C CA . PRO B 1 11 ? -19.969 22.953 -3.42 1 42.84 11 PRO B CA 1
ATOM 1529 C C . PRO B 1 11 ? -18.75 23.438 -2.646 1 42.84 11 PRO B C 1
ATOM 1531 O O . PRO B 1 11 ? -17.656 23.578 -3.221 1 42.84 11 PRO B O 1
ATOM 1534 N N . GLN B 1 12 ? -18.906 24.125 -1.462 1 39.44 12 GLN B N 1
ATOM 1535 C CA . GLN B 1 12 ? -17.797 24.625 -0.662 1 39.44 12 GLN B CA 1
ATOM 1536 C C . GLN B 1 12 ? -17.203 23.531 0.206 1 39.44 12 GLN B C 1
ATOM 1538 O O . GLN B 1 12 ? -17.719 23.219 1.28 1 39.44 12 GLN B O 1
ATOM 1543 N N . PHE B 1 13 ? -16.828 22.5 -0.36 1 42.84 13 PHE B N 1
ATOM 1544 C CA . PHE B 1 13 ? -16.172 21.422 0.362 1 42.84 13 PHE B CA 1
ATOM 1545 C C . PHE B 1 13 ? -15.227 21.969 1.416 1 42.84 13 PHE B C 1
ATOM 1547 O O . PHE B 1 13 ? -14.18 22.516 1.083 1 42.84 13 PHE B O 1
ATOM 1554 N N . ASP B 1 14 ? -15.805 22.516 2.414 1 42.47 14 ASP B N 1
ATOM 1555 C CA . ASP B 1 14 ? -14.984 23 3.523 1 42.47 14 ASP B CA 1
ATOM 1556 C C . ASP B 1 14 ? -14.188 21.844 4.145 1 42.47 14 ASP B C 1
ATOM 1558 O O . ASP B 1 14 ? -14.758 20.938 4.75 1 42.47 14 ASP B O 1
ATOM 1562 N N . SER B 1 15 ? -13.078 21.625 3.609 1 50.5 15 SER B N 1
ATOM 1563 C CA . SER B 1 15 ? -12.086 20.703 4.152 1 50.5 15 SER B CA 1
ATOM 1564 C C . SER B 1 15 ? -12.148 20.672 5.676 1 50.5 15 SER B C 1
ATOM 1566 O O . SER B 1 15 ? -11.93 19.609 6.281 1 50.5 15 SER B O 1
ATOM 1568 N N . ALA B 1 16 ? -12.57 21.812 6.203 1 50.75 16 ALA B N 1
ATOM 1569 C CA . ALA B 1 16 ? -12.625 21.891 7.66 1 50.75 16 ALA B CA 1
ATOM 1570 C C . ALA B 1 16 ? -13.766 21.047 8.219 1 50.75 16 ALA B C 1
ATOM 1572 O O . ALA B 1 16 ? -13.602 20.375 9.234 1 50.75 16 ALA B O 1
ATOM 1573 N N . GLU B 1 17 ? -14.875 21.141 7.582 1 51.59 17 GLU B N 1
ATOM 1574 C CA . GLU B 1 17 ? -16.016 20.375 8.062 1 51.59 17 GLU B CA 1
ATOM 1575 C C . GLU B 1 17 ? -15.789 18.875 7.875 1 51.59 17 GLU B C 1
ATOM 1577 O O . GLU B 1 17 ? -16.172 18.078 8.734 1 51.59 17 GLU B O 1
ATOM 1582 N N . SER B 1 18 ? -15.188 18.5 6.785 1 51.94 18 SER B N 1
ATOM 1583 C CA . SER B 1 18 ? -14.883 17.094 6.562 1 51.94 18 SER B CA 1
ATOM 1584 C C . SER B 1 18 ? -13.883 16.562 7.59 1 51.94 18 SER B C 1
ATOM 1586 O O . SER B 1 18 ? -14.023 15.445 8.086 1 51.94 18 SER B O 1
ATOM 1588 N N . ARG B 1 19 ? -13.008 17.453 7.895 1 56.44 19 ARG B N 1
ATOM 1589 C CA . ARG B 1 19 ? -12.031 17.141 8.938 1 56.44 19 ARG B CA 1
ATOM 1590 C C . ARG B 1 19 ? -12.711 17 10.297 1 56.44 19 ARG B C 1
ATOM 1592 O O . ARG B 1 19 ? -12.383 16.094 11.07 1 56.44 19 ARG B O 1
ATOM 1599 N N . ARG B 1 20 ? -13.516 18.016 10.547 1 53.5 20 ARG B N 1
ATOM 1600 C CA . ARG B 1 20 ? -14.258 17.969 11.805 1 53.5 20 ARG B CA 1
ATOM 1601 C C . ARG B 1 20 ? -15.078 16.688 11.914 1 53.5 20 ARG B C 1
ATOM 1603 O O . ARG B 1 20 ? -15.125 16.062 12.977 1 53.5 20 ARG B O 1
ATOM 1610 N N . TYR B 1 21 ? -15.703 16.391 10.859 1 50.72 21 TYR B N 1
ATOM 1611 C CA . TYR B 1 21 ? -16.516 15.18 10.859 1 50.72 21 TYR B CA 1
ATOM 1612 C C . TYR B 1 21 ? -15.656 13.945 11.094 1 50.72 21 TYR B C 1
ATOM 1614 O O . TYR B 1 21 ? -16 13.086 11.914 1 50.72 21 TYR B O 1
ATOM 1622 N N . LEU B 1 22 ? -14.703 13.805 10.305 1 52 22 LEU B N 1
ATOM 1623 C CA . LEU B 1 22 ? -13.859 12.617 10.461 1 52 22 LEU B CA 1
ATOM 1624 C C . LEU B 1 22 ? -13.109 12.648 11.789 1 52 22 LEU B C 1
ATOM 1626 O O . LEU B 1 22 ? -12.992 11.625 12.461 1 52 22 LEU B O 1
ATOM 1630 N N . ASP B 1 23 ? -12.523 13.836 12.109 1 52.38 23 ASP B N 1
ATOM 1631 C CA . ASP B 1 23 ? -11.766 14 13.344 1 52.38 23 ASP B CA 1
ATOM 1632 C C . ASP B 1 23 ? -12.68 13.922 14.562 1 52.38 23 ASP B C 1
ATOM 1634 O O . ASP B 1 23 ? -12.312 13.336 15.578 1 52.38 23 ASP B O 1
ATOM 1638 N N . GLU B 1 24 ? -13.594 14.797 14.445 1 50.19 24 GLU B N 1
ATOM 1639 C CA . GLU B 1 24 ? -14.438 14.898 15.633 1 50.19 24 GLU B CA 1
ATOM 1640 C C . GLU B 1 24 ? -15.336 13.672 15.773 1 50.19 24 GLU B C 1
ATOM 1642 O O . GLU B 1 24 ? -15.547 13.172 16.875 1 50.19 24 GLU B O 1
ATOM 1647 N N . GLU B 1 25 ? -15.867 13.328 14.656 1 47.78 25 GLU B N 1
ATOM 1648 C CA . GLU B 1 25 ? -16.891 12.297 14.836 1 47.78 25 GLU B CA 1
ATOM 1649 C C . GLU B 1 25 ? -16.281 10.898 14.797 1 47.78 25 GLU B C 1
ATOM 1651 O O . GLU B 1 25 ? -16.672 10.023 15.57 1 47.78 25 GLU B O 1
ATOM 1656 N N . LEU B 1 26 ? -15.477 10.719 13.82 1 48.88 26 LEU B N 1
ATOM 1657 C CA . LEU B 1 26 ? -15.148 9.297 13.742 1 48.88 26 LEU B CA 1
ATOM 1658 C C . LEU B 1 26 ? -13.758 9.031 14.289 1 48.88 26 LEU B C 1
ATOM 1660 O O . LEU B 1 26 ? -13.312 7.879 14.328 1 48.88 26 LEU B O 1
ATOM 1664 N N . ARG B 1 27 ? -13.117 10.023 15.297 1 55.62 27 ARG B N 1
ATOM 1665 C CA . ARG B 1 27 ? -11.852 10.156 16 1 55.62 27 ARG B CA 1
ATOM 1666 C C . ARG B 1 27 ? -10.797 9.219 15.406 1 55.62 27 ARG B C 1
ATOM 1668 O O . ARG B 1 27 ? -9.672 9.641 15.133 1 55.62 27 ARG B O 1
ATOM 1675 N N . TYR B 1 28 ? -11.391 7.84 15.023 1 72.31 28 TYR B N 1
ATOM 1676 C CA . TYR B 1 28 ? -10.43 6.867 14.523 1 72.31 28 TYR B CA 1
ATOM 1677 C C . TYR B 1 28 ? -11.07 5.926 13.516 1 72.31 28 TYR B C 1
ATOM 1679 O O . TYR B 1 28 ? -10.914 4.707 13.609 1 72.31 28 TYR B O 1
ATOM 1687 N N . PRO B 1 29 ? -11.688 6.543 12.656 1 77.12 29 PRO B N 1
ATOM 1688 C CA . PRO B 1 29 ? -12.492 5.68 11.789 1 77.12 29 PRO B CA 1
ATOM 1689 C C . PRO B 1 29 ? -11.633 4.723 10.953 1 77.12 29 PRO B C 1
ATOM 1691 O O . PRO B 1 29 ? -12 3.562 10.766 1 77.12 29 PRO B O 1
ATOM 1694 N N . ALA B 1 30 ? -10.445 5.195 10.531 1 84.81 30 ALA B N 1
ATOM 1695 C CA . ALA B 1 30 ? -9.617 4.352 9.672 1 84.81 30 ALA B CA 1
ATOM 1696 C C . ALA B 1 30 ? -9.133 3.115 10.422 1 84.81 30 ALA B C 1
ATOM 1698 O O . ALA B 1 30 ? -9.07 2.021 9.852 1 84.81 30 ALA B O 1
ATOM 1699 N N . LEU B 1 31 ? -8.805 3.322 11.688 1 86 31 LEU B N 1
ATOM 1700 C CA . LEU B 1 31 ? -8.344 2.205 12.508 1 86 31 LEU B CA 1
ATOM 1701 C C . LEU B 1 31 ? -9.453 1.174 12.688 1 86 31 LEU B C 1
ATOM 1703 O O . LEU B 1 31 ? -9.242 -0.018 12.453 1 86 31 LEU B O 1
ATOM 1707 N N . TYR B 1 32 ? -10.625 1.608 13.031 1 88.31 32 TYR B N 1
ATOM 1708 C CA . TYR B 1 32 ? -11.734 0.706 13.312 1 88.31 32 TYR B CA 1
ATOM 1709 C C . TYR B 1 32 ? -12.195 -0.001 12.047 1 88.31 32 TYR B C 1
ATOM 1711 O O . TYR B 1 32 ? -12.477 -1.202 12.062 1 88.31 32 TYR B O 1
ATOM 1719 N N . ILE B 1 33 ? -12.297 0.709 11.023 1 93.19 33 ILE B N 1
ATOM 1720 C CA . ILE B 1 33 ? -12.719 0.114 9.758 1 93.19 33 ILE B CA 1
ATOM 1721 C C . ILE B 1 33 ? -11.688 -0.912 9.297 1 93.19 33 ILE B C 1
ATOM 1723 O O . ILE B 1 33 ? -12.047 -1.985 8.812 1 93.19 33 ILE B O 1
ATOM 1727 N N . SER B 1 34 ? -10.398 -0.588 9.492 1 94.62 34 SER B N 1
ATOM 1728 C CA . SER B 1 34 ? -9.336 -1.511 9.102 1 94.62 34 SER B CA 1
ATOM 1729 C C . SER B 1 34 ? -9.414 -2.809 9.898 1 94.62 34 SER B C 1
ATOM 1731 O O . SER B 1 34 ? -9.289 -3.898 9.336 1 94.62 34 SER B O 1
ATOM 1733 N N . ILE B 1 35 ? -9.609 -2.701 11.18 1 93.94 35 ILE B N 1
ATOM 1734 C CA . ILE B 1 35 ? -9.695 -3.883 12.023 1 93.94 35 ILE B CA 1
ATOM 1735 C C . ILE B 1 35 ? -10.906 -4.723 11.617 1 93.94 35 ILE B C 1
ATOM 1737 O O . ILE B 1 35 ? -10.797 -5.941 11.453 1 93.94 35 ILE B O 1
ATOM 1741 N N . ALA B 1 36 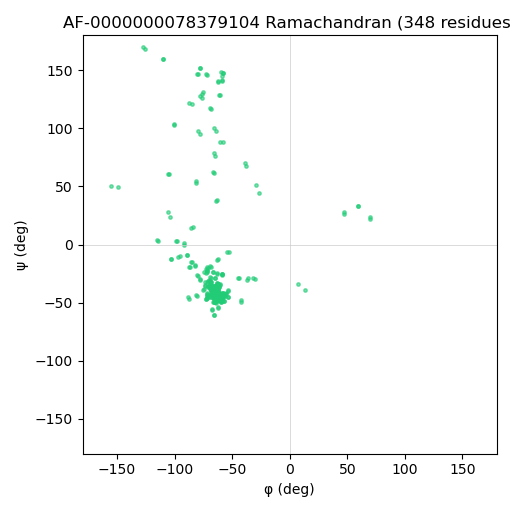? -12.023 -4.094 11.469 1 96.69 36 ALA B N 1
ATOM 1742 C CA . ALA B 1 36 ? -13.227 -4.793 11.031 1 96.69 36 ALA B CA 1
ATOM 1743 C C . ALA B 1 36 ? -13.016 -5.473 9.688 1 96.69 36 ALA B C 1
ATOM 1745 O O . ALA B 1 36 ? -13.43 -6.621 9.492 1 96.69 36 ALA B O 1
ATOM 1746 N N . TYR B 1 37 ? -12.398 -4.777 8.797 1 97.62 37 TYR B N 1
ATOM 1747 C CA . TYR B 1 37 ? -12.109 -5.281 7.457 1 97.62 37 TYR B CA 1
ATOM 1748 C C . TYR B 1 37 ? -11.305 -6.57 7.52 1 97.62 37 TYR B C 1
ATOM 1750 O O . TYR B 1 37 ? -11.672 -7.57 6.906 1 97.62 37 TYR B O 1
ATOM 1758 N N . VAL B 1 38 ? -10.234 -6.566 8.312 1 97.25 38 VAL B N 1
ATOM 1759 C CA . VAL B 1 38 ? -9.359 -7.727 8.406 1 97.25 38 VAL B CA 1
ATOM 1760 C C . VAL B 1 38 ? -10.109 -8.898 9.039 1 97.25 38 VAL B C 1
ATOM 1762 O O . VAL B 1 38 ? -10.039 -10.023 8.547 1 97.25 38 VAL B O 1
ATOM 1765 N N . ILE B 1 39 ? -10.859 -8.625 10 1 97.88 39 ILE B N 1
ATOM 1766 C CA . ILE B 1 39 ? -11.625 -9.68 10.664 1 97.88 39 ILE B CA 1
ATOM 1767 C C . ILE B 1 39 ? -12.648 -10.258 9.688 1 97.88 39 ILE B C 1
ATOM 1769 O O . ILE B 1 39 ? -12.789 -11.477 9.578 1 97.88 39 ILE B O 1
ATOM 1773 N N . ILE B 1 40 ? -13.328 -9.453 8.977 1 98.06 40 ILE B N 1
ATOM 1774 C CA . ILE B 1 40 ? -14.406 -9.859 8.078 1 98.06 40 ILE B CA 1
ATOM 1775 C C . ILE B 1 40 ? -13.828 -10.719 6.949 1 98.06 40 ILE B C 1
ATOM 1777 O O . ILE B 1 40 ? -14.344 -11.805 6.664 1 98.06 40 ILE B O 1
ATOM 1781 N N . ILE B 1 41 ? -12.727 -10.25 6.316 1 97.75 41 ILE B N 1
ATOM 1782 C CA . ILE B 1 41 ? -12.25 -10.953 5.133 1 97.75 41 ILE B CA 1
ATOM 1783 C C . ILE B 1 41 ? -11.695 -12.32 5.535 1 97.75 41 ILE B C 1
ATOM 1785 O O . ILE B 1 41 ? -11.891 -13.312 4.828 1 97.75 41 ILE B O 1
ATOM 1789 N N . PHE B 1 42 ? -11.078 -12.414 6.668 1 97.81 42 PHE B N 1
ATOM 1790 C CA . PHE B 1 42 ? -10.523 -13.703 7.051 1 97.81 42 PHE B CA 1
ATOM 1791 C C . PHE B 1 42 ? -11.602 -14.609 7.633 1 97.81 42 PHE B C 1
ATOM 1793 O O . PHE B 1 42 ? -11.508 -15.836 7.547 1 97.81 42 PHE B O 1
ATOM 1800 N N . SER B 1 43 ? -12.641 -14.039 8.203 1 98.06 43 SER B N 1
ATOM 1801 C CA . SER B 1 43 ? -13.797 -14.828 8.617 1 98.06 43 SER B CA 1
ATOM 1802 C C . SER B 1 43 ? -14.516 -15.422 7.418 1 98.06 43 SER B C 1
ATOM 1804 O O . SER B 1 43 ? -14.891 -16.594 7.434 1 98.06 43 SER B O 1
ATOM 1806 N N .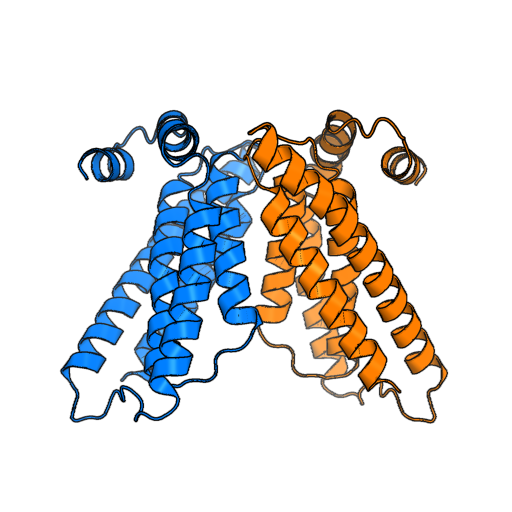 ILE B 1 44 ? -14.672 -14.656 6.402 1 96.88 44 ILE B N 1
ATOM 1807 C CA . ILE B 1 44 ? -15.32 -15.141 5.184 1 96.88 44 ILE B CA 1
ATOM 1808 C C . ILE B 1 44 ? -14.453 -16.219 4.535 1 96.88 44 ILE B C 1
ATOM 1810 O O . ILE B 1 44 ? -14.969 -17.234 4.07 1 96.88 44 ILE B O 1
ATOM 1814 N N . GLN B 1 45 ? -13.18 -15.961 4.52 1 96.31 45 GLN B N 1
ATOM 1815 C CA . GLN B 1 45 ? -12.273 -16.938 3.941 1 96.31 45 GLN B CA 1
ATOM 1816 C C . GLN B 1 45 ? -12.391 -18.297 4.652 1 96.31 45 GLN B C 1
ATOM 1818 O O . GLN B 1 45 ? -12.445 -19.344 4.008 1 96.31 45 GLN B O 1
ATOM 1823 N N . ALA B 1 46 ? -12.445 -18.234 5.957 1 96.62 46 ALA B N 1
ATOM 1824 C CA . ALA B 1 46 ? -12.602 -19.453 6.746 1 96.62 46 ALA B CA 1
ATOM 1825 C C . ALA B 1 46 ? -13.953 -20.125 6.477 1 96.62 46 ALA B C 1
ATOM 1827 O O . ALA B 1 46 ? -14.031 -21.344 6.328 1 96.62 46 ALA B O 1
ATOM 1828 N N . PHE B 1 47 ? -14.93 -19.328 6.41 1 96.19 47 PHE B N 1
ATOM 1829 C CA . PHE B 1 47 ? -16.281 -19.812 6.148 1 96.19 47 PHE B CA 1
ATOM 1830 C C . PHE B 1 47 ? -16.359 -20.484 4.781 1 96.19 47 PHE B C 1
ATOM 1832 O O . PHE B 1 47 ? -17.031 -21.5 4.617 1 96.19 47 PHE B O 1
ATOM 1839 N N . MET B 1 48 ? -15.602 -20 3.793 1 95.19 48 MET B N 1
ATOM 1840 C CA . MET B 1 48 ? -15.672 -20.469 2.412 1 95.19 48 MET B CA 1
ATOM 1841 C C . MET B 1 48 ? -14.719 -21.641 2.189 1 95.19 48 MET B C 1
ATOM 1843 O O . MET B 1 48 ? -14.75 -22.281 1.14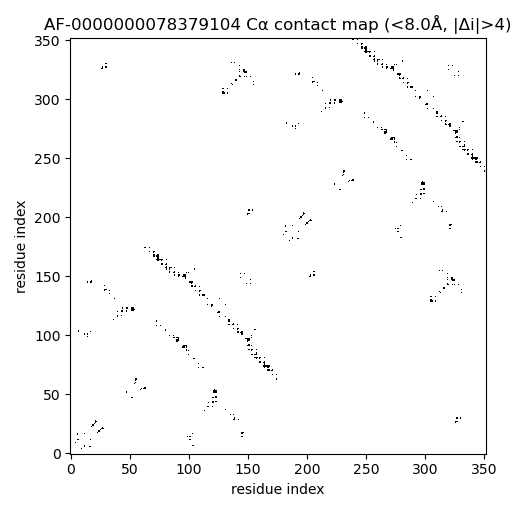1 1 95.19 48 MET B O 1
ATOM 1847 N N . SER B 1 49 ? -13.867 -21.938 3.168 1 95 49 SER B N 1
ATOM 1848 C CA . SER B 1 49 ? -12.828 -22.938 2.996 1 95 49 SER B CA 1
ATOM 1849 C C . SER B 1 49 ? -13.43 -24.297 2.643 1 95 49 SER B C 1
ATOM 1851 O O . SER B 1 49 ? -12.82 -25.078 1.908 1 95 49 SER B O 1
ATOM 1853 N N . THR B 1 50 ? -14.641 -24.641 2.969 1 95 50 THR 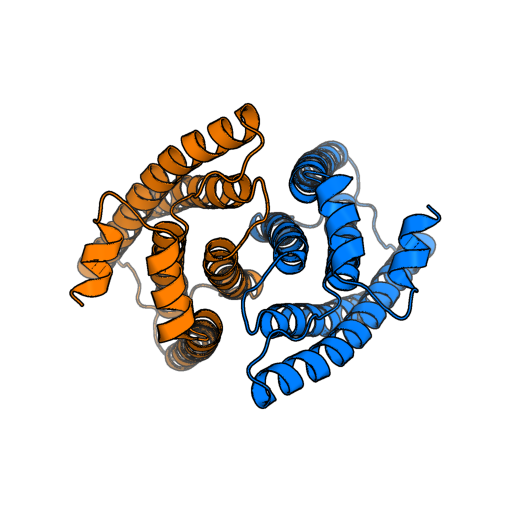B N 1
ATOM 1854 C CA . THR B 1 50 ? -15.25 -25.938 2.713 1 95 50 THR B CA 1
ATOM 1855 C C . THR B 1 50 ? -16.422 -25.812 1.732 1 95 50 THR B C 1
ATOM 1857 O O . THR B 1 50 ? -17.141 -26.781 1.48 1 95 50 THR B O 1
ATOM 1860 N N . ARG B 1 51 ? -16.656 -24.688 1.236 1 92.69 51 ARG B N 1
ATOM 1861 C CA . ARG B 1 51 ? -17.781 -24.438 0.345 1 92.69 51 ARG B CA 1
ATOM 1862 C C . ARG B 1 51 ? -17.312 -24.172 -1.08 1 92.69 51 ARG B C 1
ATOM 1864 O O . ARG B 1 51 ? -16.125 -23.906 -1.304 1 92.69 51 ARG B O 1
ATOM 1871 N N . LYS B 1 52 ? -18.156 -24.328 -2.018 1 90.94 52 LYS B N 1
ATOM 1872 C CA . LYS B 1 52 ? -17.859 -24.016 -3.412 1 90.94 52 LYS B CA 1
ATOM 1873 C C . LYS B 1 52 ? -17.781 -22.516 -3.643 1 90.94 52 LYS B C 1
ATOM 1875 O O . LYS B 1 52 ? -18.484 -21.75 -2.979 1 90.94 52 LYS B O 1
ATOM 1880 N N . PRO B 1 53 ? -16.938 -21.953 -4.539 1 89.62 53 PRO B N 1
ATOM 1881 C CA . PRO B 1 53 ? -16.859 -20.531 -4.844 1 89.62 53 PRO B CA 1
ATOM 1882 C C . PRO B 1 53 ? -18.156 -19.969 -5.426 1 89.62 53 PRO B C 1
ATOM 1884 O O . PRO B 1 53 ? -18.875 -20.688 -6.113 1 89.62 53 PRO B O 1
ATOM 1887 N N . PHE B 1 54 ? -18.391 -18.828 -4.961 1 79.69 54 PHE B N 1
ATOM 1888 C CA . PHE B 1 54 ? -19.484 -18.125 -5.629 1 79.69 54 PHE B CA 1
ATOM 1889 C C . PHE B 1 54 ? -19.109 -17.812 -7.078 1 79.69 54 PHE B C 1
ATOM 1891 O O . PHE B 1 54 ? -18.141 -17.094 -7.344 1 79.69 54 PHE B O 1
ATOM 1898 N N . GLN B 1 55 ? -19.203 -18.844 -7.973 1 68.12 55 GLN B N 1
ATOM 1899 C CA . GLN B 1 55 ? -18.734 -18.781 -9.352 1 68.12 55 GLN B CA 1
ATOM 1900 C C . GLN B 1 55 ? -19.688 -17.969 -10.227 1 68.12 55 GLN B C 1
ATOM 1902 O O . GLN B 1 55 ? -20.891 -17.922 -9.945 1 68.12 55 GLN B O 1
ATOM 1907 N N . VAL B 1 56 ? -19.078 -17.031 -10.953 1 59.38 56 VAL B N 1
ATOM 1908 C CA . VAL B 1 56 ? -19.75 -16.344 -12.047 1 59.38 56 VAL B CA 1
ATOM 1909 C C . VAL B 1 56 ? -20.109 -17.344 -13.141 1 59.38 56 VAL B C 1
ATOM 1911 O O . VAL B 1 56 ? -19.25 -17.766 -13.914 1 59.38 56 VAL B O 1
ATOM 1914 N N . SER B 1 57 ? -20.5 -18.484 -12.836 1 54.66 57 SER B N 1
ATOM 1915 C CA . SER B 1 57 ? -20.906 -19.375 -13.914 1 54.66 57 SER B CA 1
ATOM 1916 C C . SER B 1 57 ? -22.031 -18.766 -14.734 1 54.66 57 SER B C 1
ATOM 1918 O O . SER B 1 57 ? -22.734 -17.859 -14.266 1 54.66 57 SER B O 1
ATOM 1920 N N . ASP B 1 58 ? -21.938 -19.156 -16.062 1 52.59 58 ASP B N 1
ATOM 1921 C CA . ASP B 1 58 ? -22.969 -18.797 -17.031 1 52.59 58 ASP B CA 1
ATOM 1922 C C . ASP B 1 58 ? -24.359 -18.844 -16.391 1 52.59 58 ASP B C 1
ATOM 1924 O O . ASP B 1 58 ? -25.25 -18.078 -16.766 1 52.59 58 ASP B O 1
ATOM 1928 N N . SER B 1 59 ? -24.438 -19.672 -15.492 1 53.47 59 SER B N 1
ATOM 1929 C CA . SER B 1 59 ? -25.797 -19.828 -14.984 1 53.47 59 SER B CA 1
ATOM 1930 C C . SER B 1 59 ? -26.109 -18.781 -13.914 1 53.47 59 SER B C 1
ATOM 1932 O O . SER B 1 59 ? -27.281 -18.547 -13.594 1 53.47 59 SER B O 1
ATOM 1934 N N . ASP B 1 60 ? -24.938 -18.141 -13.414 1 62.31 60 ASP B N 1
ATOM 1935 C CA . ASP B 1 60 ? -25.328 -17.172 -12.391 1 62.31 60 ASP B CA 1
ATOM 1936 C C . ASP B 1 60 ? -25.234 -15.75 -12.922 1 62.31 60 ASP B C 1
ATOM 1938 O O . ASP B 1 60 ? -24.375 -14.977 -12.5 1 62.31 60 ASP B O 1
ATOM 1942 N N . PHE B 1 61 ? -25.984 -15.508 -13.922 1 65.56 61 PHE B N 1
ATOM 1943 C CA . PHE B 1 61 ? -26.141 -14.227 -14.609 1 65.56 61 PHE B CA 1
ATOM 1944 C C . PHE B 1 61 ? -26.281 -13.086 -13.609 1 65.56 61 PHE B C 1
ATOM 1946 O O . PHE B 1 61 ? -25.734 -12.008 -13.812 1 65.56 61 PHE B O 1
ATOM 1953 N N . GLN B 1 62 ? -26.844 -13.461 -12.438 1 72.56 62 GLN B N 1
ATOM 1954 C CA . GLN B 1 62 ? -27.125 -12.398 -11.477 1 72.56 62 GLN B CA 1
ATOM 1955 C C . GLN B 1 62 ? -25.828 -11.922 -10.805 1 72.56 62 GLN B C 1
ATOM 1957 O O . GLN B 1 62 ? -25.594 -10.719 -10.703 1 72.56 62 GLN B O 1
ATOM 1962 N N . LEU B 1 63 ? -24.922 -12.828 -10.5 1 75.38 63 LEU B N 1
ATOM 1963 C CA . LEU B 1 63 ? -23.703 -12.461 -9.812 1 75.38 63 LEU B CA 1
ATOM 1964 C C . LEU B 1 63 ? -22.75 -11.734 -10.75 1 75.38 63 LEU B C 1
ATOM 1966 O O . LEU B 1 63 ? -22.109 -10.742 -10.367 1 75.38 63 LEU B O 1
ATOM 1970 N N . THR B 1 64 ? -22.812 -12.203 -11.969 1 78.75 64 THR B N 1
ATOM 1971 C CA . THR B 1 64 ? -21.953 -11.578 -12.977 1 78.75 64 THR B CA 1
ATOM 1972 C C . THR B 1 64 ? -22.375 -10.141 -13.227 1 78.75 64 THR B C 1
ATOM 1974 O O . THR B 1 64 ? -21.531 -9.25 -13.352 1 78.75 64 THR B O 1
ATOM 1977 N N . THR B 1 65 ? -23.656 -10.039 -13.25 1 82.5 65 THR B N 1
ATOM 1978 C CA . THR B 1 65 ? -24.188 -8.695 -13.5 1 82.5 65 THR B CA 1
ATOM 1979 C C . THR B 1 65 ? -23.844 -7.766 -12.344 1 82.5 65 THR B C 1
ATOM 1981 O O . THR B 1 65 ? -23.438 -6.621 -12.555 1 82.5 65 THR B O 1
ATOM 1984 N N . VAL B 1 66 ? -24.016 -8.242 -11.148 1 83.5 66 VAL B N 1
ATOM 1985 C CA . VAL B 1 66 ? -23.719 -7.441 -9.969 1 83.5 66 VAL B CA 1
ATOM 1986 C C . VAL B 1 66 ? -22.234 -7.078 -9.938 1 83.5 66 VAL B C 1
ATOM 1988 O O . VAL B 1 66 ? -21.875 -5.93 -9.672 1 83.5 66 VAL B O 1
ATOM 1991 N N . LEU B 1 67 ? -21.406 -7.992 -10.32 1 86.56 67 LEU B N 1
ATOM 1992 C CA . LEU B 1 67 ? -19.969 -7.758 -10.328 1 86.56 67 LEU B CA 1
ATOM 1993 C C . LEU B 1 67 ? -19.594 -6.738 -11.398 1 86.56 67 LEU B C 1
ATOM 1995 O O . LEU B 1 67 ? -18.75 -5.871 -11.156 1 86.56 67 LEU B O 1
ATOM 1999 N N . ASN B 1 68 ? -20.266 -6.871 -12.469 1 88.12 68 ASN B N 1
ATOM 2000 C CA . ASN B 1 68 ? -19.984 -5.938 -13.555 1 88.12 68 ASN B CA 1
ATOM 2001 C C . ASN B 1 68 ? -20.438 -4.523 -13.211 1 88.12 68 ASN B C 1
ATOM 2003 O O . ASN B 1 68 ? -19.75 -3.551 -13.539 1 88.12 68 ASN B O 1
ATOM 2007 N N . LEU B 1 69 ? -21.562 -4.457 -12.562 1 91.31 69 LEU B N 1
ATOM 2008 C CA . LEU B 1 69 ? -22.047 -3.146 -12.141 1 91.31 69 LEU B CA 1
ATOM 2009 C C . LEU B 1 69 ? -21.125 -2.535 -11.094 1 91.31 69 LEU B C 1
ATOM 2011 O O . LEU B 1 69 ? -20.828 -1.338 -11.148 1 91.31 69 LEU B O 1
ATOM 2015 N N . TRP B 1 70 ? -20.688 -3.361 -10.195 1 92.06 70 TRP B N 1
ATOM 2016 C CA . TRP B 1 70 ? -19.734 -2.938 -9.164 1 92.06 70 TRP B CA 1
ATOM 2017 C C . TRP B 1 70 ? -18.453 -2.404 -9.789 1 92.06 70 TRP B C 1
ATOM 2019 O O . TRP B 1 70 ? -18.031 -1.286 -9.492 1 92.06 70 TRP B O 1
ATOM 2029 N N . ASN B 1 71 ? -17.922 -3.123 -10.703 1 94 71 ASN B N 1
ATOM 2030 C CA . ASN B 1 71 ? -16.688 -2.742 -11.359 1 94 71 ASN B CA 1
ATOM 2031 C C . ASN B 1 71 ? -16.875 -1.496 -12.227 1 94 71 ASN B C 1
ATOM 2033 O O . ASN B 1 71 ? -15.977 -0.653 -12.305 1 94 71 ASN B O 1
ATOM 2037 N N . THR B 1 72 ? -18 -1.436 -12.836 1 94.31 72 THR B N 1
ATOM 2038 C CA . THR B 1 72 ? -18.266 -0.274 -13.672 1 94.31 72 THR B CA 1
ATOM 2039 C C . THR B 1 72 ? -18.359 0.993 -12.828 1 94.31 72 THR B C 1
ATOM 2041 O O . THR B 1 72 ? -17.781 2.021 -13.172 1 94.31 72 THR B O 1
ATOM 2044 N N . TRP B 1 73 ? -19.078 0.876 -11.758 1 95.38 73 TRP B N 1
ATOM 2045 C CA . TRP B 1 73 ? -19.219 2.018 -10.859 1 95.38 73 TRP B CA 1
ATOM 2046 C C . TRP B 1 73 ? -17.859 2.48 -10.352 1 95.38 73 TRP B C 1
ATOM 2048 O O . TRP B 1 73 ? -17.562 3.676 -10.367 1 95.38 73 TRP B O 1
ATOM 2058 N N . LEU B 1 74 ? -17.078 1.587 -9.953 1 96.12 74 LEU B N 1
ATOM 2059 C CA . LEU B 1 74 ? -15.758 1.935 -9.422 1 96.12 74 LEU B CA 1
ATOM 2060 C C . LEU B 1 74 ? -14.844 2.447 -10.523 1 96.12 74 LEU B C 1
ATOM 2062 O O . LEU B 1 74 ? -14 3.316 -10.281 1 96.12 74 LEU B O 1
ATOM 2066 N N . ALA B 1 75 ? -15.016 1.941 -11.703 1 96.06 75 ALA B N 1
ATOM 2067 C CA . ALA B 1 75 ? -14.227 2.43 -12.836 1 96.06 75 ALA B CA 1
ATOM 2068 C C . ALA B 1 75 ? -14.555 3.891 -13.133 1 96.06 75 ALA B C 1
ATOM 2070 O O . ALA B 1 75 ? -13.648 4.715 -13.281 1 96.06 75 ALA B O 1
ATOM 2071 N N . VAL B 1 76 ? -15.836 4.141 -13.219 1 95.94 76 VAL B N 1
ATOM 2072 C CA . VAL B 1 76 ? -16.281 5.5 -13.508 1 95.94 76 VAL B CA 1
ATOM 2073 C C . VAL B 1 76 ? -15.82 6.441 -12.398 1 95.94 76 VAL B C 1
ATOM 2075 O O . VAL B 1 76 ? -15.289 7.523 -12.672 1 95.94 76 VAL B O 1
ATOM 2078 N N . PHE B 1 77 ? -16.016 6.012 -11.203 1 95.06 77 PHE B N 1
ATOM 2079 C CA . PHE B 1 77 ? -15.578 6.801 -10.055 1 95.06 77 PHE B CA 1
ATOM 2080 C C . PHE B 1 77 ? -14.078 7.082 -10.133 1 95.06 77 PHE B C 1
ATOM 2082 O O . PHE B 1 77 ? -13.641 8.203 -9.883 1 95.06 77 PHE B O 1
ATOM 2089 N N . SER B 1 78 ? -13.328 6.121 -10.484 1 96.19 78 SER B N 1
ATOM 2090 C CA . SER B 1 78 ? -11.875 6.254 -10.547 1 96.19 78 SER B CA 1
ATOM 2091 C C . SER B 1 78 ? -11.453 7.16 -11.695 1 96.19 78 SER B C 1
ATOM 2093 O O . SER B 1 78 ? -10.477 7.91 -11.578 1 96.19 78 SER B O 1
ATOM 2095 N N . VAL B 1 79 ? -12.148 7.117 -12.789 1 96 79 VAL B N 1
ATOM 2096 C CA . VAL B 1 79 ? -11.859 8 -13.914 1 96 79 VAL B CA 1
ATOM 2097 C C . VAL B 1 79 ? -12.133 9.445 -13.523 1 96 79 VAL B C 1
ATOM 2099 O O . VAL B 1 79 ? -11.312 10.336 -13.773 1 96 79 VAL B O 1
ATOM 2102 N N . ILE B 1 80 ? -13.266 9.633 -12.906 1 94.06 80 ILE B N 1
ATOM 2103 C CA . ILE B 1 80 ? -13.633 10.977 -12.453 1 94.06 80 ILE B CA 1
ATOM 2104 C C . ILE B 1 80 ? -12.625 11.461 -11.414 1 94.06 80 ILE B C 1
ATOM 2106 O O . ILE B 1 80 ? -12.141 12.594 -11.484 1 94.06 80 ILE B O 1
ATOM 2110 N N . GLY B 1 81 ? -12.344 10.555 -10.422 1 91.69 81 GLY B N 1
ATOM 2111 C CA . GLY B 1 81 ? -11.336 10.898 -9.43 1 91.69 81 GLY B CA 1
ATOM 2112 C C . GLY B 1 81 ? -9.992 11.258 -10.039 1 91.69 81 GLY B C 1
ATOM 2113 O O . GLY B 1 81 ? -9.344 12.211 -9.609 1 91.69 81 GLY B O 1
ATOM 2114 N N . SER B 1 82 ? -9.578 10.539 -10.992 1 93.31 82 SER B N 1
ATOM 2115 C CA . SER B 1 82 ? -8.32 10.805 -11.68 1 93.31 82 SER B CA 1
ATOM 2116 C C . SER B 1 82 ? -8.344 12.156 -12.375 1 93.31 82 SER B C 1
ATOM 2118 O O . SER B 1 82 ? -7.371 12.914 -12.305 1 93.31 82 SER B O 1
ATOM 2120 N N . ALA B 1 83 ? -9.414 12.5 -13.016 1 92.56 83 ALA B N 1
ATOM 2121 C CA . ALA B 1 83 ? -9.539 13.781 -13.703 1 92.56 83 ALA B CA 1
ATOM 2122 C C . ALA B 1 83 ? -9.477 14.945 -12.711 1 92.56 83 ALA B C 1
ATOM 2124 O O . ALA B 1 83 ? -8.75 15.914 -12.93 1 92.56 83 ALA B O 1
ATOM 2125 N N . ILE B 1 84 ? -10.188 14.828 -11.648 1 88.06 84 ILE B N 1
ATOM 2126 C CA . ILE B 1 84 ? -10.234 15.875 -10.633 1 88.06 84 ILE B CA 1
ATOM 2127 C C . ILE B 1 84 ? -8.844 16.062 -10.031 1 88.06 84 ILE B C 1
ATOM 2129 O O . ILE B 1 84 ? -8.383 17.203 -9.867 1 88.06 84 ILE B O 1
ATOM 2133 N N . THR B 1 85 ? -8.211 14.945 -9.68 1 87.62 85 THR B N 1
ATOM 2134 C CA . THR B 1 85 ? -6.906 15.031 -9.031 1 87.62 85 THR B CA 1
ATOM 2135 C C . THR B 1 85 ? -5.832 15.461 -10.031 1 87.62 85 THR B C 1
ATOM 2137 O O . THR B 1 85 ? -4.766 15.93 -9.633 1 87.62 85 THR B O 1
ATOM 2140 N N . THR B 1 86 ? -6.055 15.266 -11.344 1 89.31 86 THR B N 1
ATOM 2141 C CA . THR B 1 86 ? -5.152 15.805 -12.352 1 89.31 86 THR B CA 1
ATOM 2142 C C . THR B 1 86 ? -5.098 17.328 -12.266 1 89.31 86 THR B C 1
ATOM 2144 O O . THR B 1 86 ? -4.012 17.922 -12.242 1 89.31 86 THR B O 1
ATOM 2147 N N . VAL B 1 87 ? -6.23 17.953 -12.188 1 85.94 87 VAL B N 1
ATOM 2148 C CA . VAL B 1 87 ? -6.305 19.406 -12.086 1 85.94 87 VAL B CA 1
ATOM 2149 C C . VAL B 1 87 ? -5.629 19.875 -10.797 1 85.94 87 VAL B C 1
ATOM 2151 O O . VAL B 1 87 ? -4.852 20.828 -10.797 1 85.94 87 VAL B O 1
ATOM 2154 N N . ALA B 1 88 ? -5.926 19.141 -9.719 1 82.44 88 ALA B N 1
ATOM 2155 C CA . ALA B 1 88 ? -5.32 19.469 -8.43 1 82.44 88 ALA B CA 1
ATOM 2156 C C . ALA B 1 88 ? -3.801 19.391 -8.5 1 82.44 88 ALA B C 1
ATOM 2158 O O . ALA B 1 88 ? -3.098 20.25 -7.98 1 82.44 88 ALA B O 1
ATOM 2159 N N . LEU B 1 89 ? -3.311 18.375 -9.086 1 83.75 89 LEU B N 1
ATOM 2160 C CA . LEU B 1 89 ? -1.873 18.156 -9.203 1 83.75 89 LEU B CA 1
ATOM 2161 C C . LEU B 1 89 ? -1.215 19.266 -10 1 83.75 89 LEU B C 1
ATOM 2163 O O . LEU B 1 89 ? -0.201 19.828 -9.578 1 83.75 89 LEU B O 1
ATOM 2167 N N . PHE B 1 90 ? -1.755 19.609 -11.07 1 85.12 90 PHE B N 1
ATOM 2168 C CA . PHE B 1 90 ? -1.18 20.656 -11.906 1 85.12 90 PHE B CA 1
ATOM 2169 C C . PHE B 1 90 ? -1.242 22.016 -11.203 1 85.12 90 PHE B C 1
ATOM 2171 O O . PHE B 1 90 ? -0.324 22.828 -11.328 1 85.12 90 PHE B O 1
ATOM 2178 N N . THR B 1 91 ? -2.346 22.25 -10.492 1 80.31 91 THR B N 1
ATOM 2179 C CA . THR B 1 91 ? -2.461 23.484 -9.727 1 80.31 91 THR B CA 1
ATOM 2180 C C . THR B 1 91 ? -1.386 23.547 -8.648 1 80.31 91 THR B C 1
ATOM 2182 O O . THR B 1 91 ? -0.79 24.594 -8.414 1 80.31 91 THR B O 1
ATOM 2185 N N . GLU B 1 92 ? -1.181 22.422 -8.016 1 77.81 92 GLU B N 1
ATOM 2186 C CA . GLU B 1 92 ? -0.15 22.359 -6.988 1 77.81 92 GLU B CA 1
ATOM 2187 C C . GLU B 1 92 ? 1.235 22.625 -7.578 1 77.81 92 GLU B C 1
ATOM 2189 O O . GLU B 1 92 ? 2.066 23.281 -6.957 1 77.81 92 GLU B O 1
ATOM 2194 N N . ILE B 1 93 ? 1.511 22.047 -8.711 1 76.31 93 ILE B N 1
ATOM 2195 C CA . ILE B 1 93 ? 2.801 22.219 -9.375 1 76.31 93 ILE B CA 1
ATOM 2196 C C . ILE B 1 93 ? 3.004 23.672 -9.766 1 76.31 93 ILE B C 1
ATOM 2198 O O . ILE B 1 93 ? 4.094 24.219 -9.594 1 76.31 93 ILE B O 1
ATOM 2202 N N . ARG B 1 94 ? 1.966 24.281 -10.125 1 79.44 94 ARG B N 1
ATOM 2203 C CA . ARG B 1 94 ? 2.053 25.656 -10.602 1 79.44 94 ARG B CA 1
ATOM 2204 C C . ARG B 1 94 ? 2.119 26.625 -9.43 1 79.44 94 ARG B C 1
ATOM 2206 O O . ARG B 1 94 ? 2.891 27.594 -9.453 1 79.44 94 ARG B O 1
ATOM 2213 N N . ASN B 1 95 ? 1.253 26.375 -8.406 1 72.5 95 ASN B N 1
ATOM 2214 C CA . ASN B 1 95 ? 1.129 27.344 -7.32 1 72.5 95 ASN B CA 1
ATOM 2215 C C . ASN B 1 95 ? 1.952 26.922 -6.105 1 72.5 95 ASN B C 1
ATOM 2217 O O . ASN B 1 95 ? 2.025 27.656 -5.117 1 72.5 95 ASN B O 1
ATOM 2221 N N . HIS B 1 96 ? 2.633 25.844 -6.293 1 62.44 96 HIS B N 1
ATOM 2222 C CA . HIS B 1 96 ? 3.494 25.312 -5.246 1 62.44 96 HIS B CA 1
ATOM 2223 C C . HIS B 1 96 ? 2.77 25.266 -3.904 1 62.44 96 HIS B C 1
ATOM 2225 O O . HIS B 1 96 ? 3.326 25.656 -2.879 1 62.44 96 HIS B O 1
ATOM 2231 N N . GLY B 1 97 ? 1.492 25.141 -4 1 59.28 97 GLY B N 1
ATOM 2232 C CA . GLY B 1 97 ? 0.792 25.172 -2.727 1 59.28 97 GLY B CA 1
ATOM 2233 C C . GLY B 1 97 ? -0.139 23.984 -2.539 1 59.28 97 GLY B C 1
ATOM 2234 O O . GLY B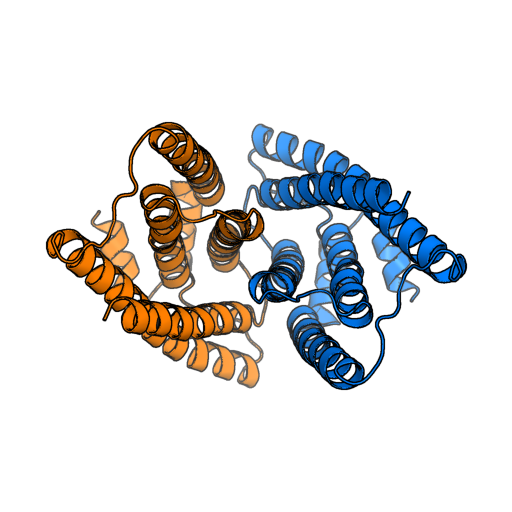 1 97 ? -0.115 23.031 -3.326 1 59.28 97 GLY B O 1
ATOM 2235 N N . LEU B 1 98 ? -0.649 23.891 -1.242 1 57.69 98 LEU B N 1
ATOM 2236 C CA . LEU B 1 98 ? -1.635 22.891 -0.852 1 57.69 98 LEU B CA 1
ATOM 2237 C C . LEU B 1 98 ? -2.959 23.125 -1.571 1 57.69 98 LEU B C 1
ATOM 2239 O O . LEU B 1 98 ? -3.441 24.25 -1.644 1 57.69 98 LEU B O 1
ATOM 2243 N N . VAL B 1 99 ? -3.162 22.359 -2.602 1 54.31 99 VAL B N 1
ATOM 2244 C CA . VAL B 1 99 ? -4.504 22.484 -3.158 1 54.31 99 VAL B CA 1
ATOM 2245 C C . VAL B 1 99 ? -5.492 21.672 -2.324 1 54.31 99 VAL B C 1
ATOM 2247 O O . VAL B 1 99 ? -5.172 20.562 -1.874 1 54.31 99 VAL B O 1
ATOM 2250 N N . GLY B 1 100 ? -6.211 22.312 -1.396 1 50.28 100 GLY B N 1
ATOM 2251 C CA . GLY B 1 100 ? -7.293 21.688 -0.643 1 50.28 100 GLY B CA 1
ATOM 2252 C C . GLY B 1 100 ? -7.996 20.578 -1.406 1 50.28 100 GLY B C 1
ATOM 2253 O O . GLY B 1 100 ? -8.938 20.844 -2.162 1 50.28 100 GLY B O 1
ATOM 2254 N N . ASN B 1 101 ? -7.203 19.625 -1.938 1 53.38 101 ASN B N 1
ATOM 2255 C CA . ASN B 1 101 ? -7.922 18.594 -2.678 1 53.38 101 ASN B CA 1
ATOM 2256 C C . ASN B 1 101 ? -8.945 17.875 -1.797 1 53.38 101 ASN B C 1
ATOM 2258 O O . ASN B 1 101 ? -8.906 18 -0.571 1 53.38 101 ASN B O 1
ATOM 2262 N N . ARG B 1 102 ? -10.141 17.469 -2.383 1 57.69 102 ARG B N 1
ATOM 2263 C CA . ARG B 1 102 ? -11.32 16.797 -1.845 1 57.69 102 ARG B CA 1
ATOM 2264 C C . ARG B 1 102 ? -10.984 15.375 -1.416 1 57.69 102 ARG B C 1
ATOM 2266 O O . ARG B 1 102 ? -11.422 14.414 -2.053 1 57.69 102 ARG B O 1
ATOM 2273 N N . PRO B 1 103 ? -10.039 15.219 -0.399 1 67.69 103 PRO B N 1
ATOM 2274 C CA . PRO B 1 103 ? -9.648 13.898 0.106 1 67.69 103 PRO B CA 1
ATOM 2275 C C . PRO B 1 103 ? -10.844 13.062 0.558 1 67.69 103 PRO B C 1
ATOM 2277 O O . PRO B 1 103 ? -10.758 11.828 0.608 1 67.69 103 PRO B O 1
ATOM 2280 N N . PHE B 1 104 ? -11.945 13.766 0.521 1 71.88 104 PHE B N 1
ATOM 2281 C CA . PHE B 1 104 ? -13.109 13.039 1.016 1 71.88 104 PHE B CA 1
ATOM 2282 C C . PHE B 1 104 ? -13.547 11.977 0.014 1 71.88 104 PHE B C 1
ATOM 2284 O O . PHE B 1 104 ? -13.797 10.828 0.386 1 71.88 104 PHE B O 1
ATOM 2291 N N . LEU B 1 105 ? -13.641 12.336 -1.233 1 74.94 105 LEU B N 1
ATOM 2292 C CA . LEU B 1 105 ? -14.039 11.375 -2.262 1 74.94 105 LEU B CA 1
ATOM 2293 C C . LEU B 1 105 ? -13.055 10.219 -2.342 1 74.94 105 LEU B C 1
ATOM 2295 O O . LEU B 1 105 ? -13.438 9.078 -2.607 1 74.94 105 LEU B O 1
ATOM 2299 N N . PHE B 1 106 ? -11.844 10.562 -2.119 1 87.12 106 PHE B N 1
ATOM 2300 C CA . PHE B 1 106 ? -10.828 9.516 -2.1 1 87.12 106 PHE B CA 1
ATOM 2301 C C . PHE B 1 106 ? -11.086 8.531 -0.963 1 87.12 106 PHE B C 1
ATOM 2303 O O . PHE B 1 106 ? -11.078 7.312 -1.173 1 87.12 106 PHE B O 1
ATOM 2310 N N . CYS B 1 107 ? -11.461 9.031 0.124 1 83.81 107 CYS B N 1
ATOM 2311 C CA . CYS B 1 107 ? -11.734 8.18 1.279 1 83.81 107 CYS B CA 1
ATOM 2312 C C . CYS B 1 107 ? -12.953 7.305 1.038 1 83.81 107 CYS B C 1
ATOM 2314 O O . CYS B 1 107 ? -12.953 6.121 1.383 1 83.81 107 CYS B O 1
ATOM 2316 N N . VAL B 1 108 ? -13.914 7.848 0.414 1 83.75 108 VAL B N 1
ATOM 2317 C CA . VAL B 1 108 ? -15.133 7.098 0.114 1 83.75 108 VAL B CA 1
ATOM 2318 C C . VAL B 1 108 ? -14.812 5.941 -0.831 1 83.75 108 VAL B C 1
ATOM 2320 O O . VAL B 1 108 ? -15.289 4.824 -0.643 1 83.75 108 VAL B O 1
ATOM 2323 N N . SER B 1 109 ? -14.023 6.25 -1.818 1 90.31 109 SER B N 1
ATOM 2324 C CA . SER B 1 109 ? -13.648 5.195 -2.754 1 90.31 109 SER B CA 1
ATOM 2325 C C . SER B 1 109 ? -12.875 4.082 -2.053 1 90.31 109 SER B C 1
ATOM 2327 O O . SER B 1 109 ? -13.016 2.908 -2.398 1 90.31 109 SER B O 1
ATOM 2329 N N . LYS B 1 110 ? -12.078 4.477 -1.051 1 92.88 110 LYS B N 1
ATOM 2330 C CA . LYS B 1 110 ? -11.273 3.482 -0.344 1 92.88 110 LYS B CA 1
ATOM 2331 C C . LYS B 1 110 ? -12.156 2.557 0.488 1 92.88 110 LYS B C 1
ATOM 2333 O O . LYS B 1 110 ? -11.875 1.363 0.611 1 92.88 110 LYS B O 1
ATOM 2338 N N . ILE B 1 111 ? -13.156 3.104 0.983 1 92.38 111 ILE B N 1
ATOM 2339 C CA . ILE B 1 111 ? -14.094 2.275 1.739 1 92.38 111 ILE B CA 1
ATOM 2340 C C . ILE B 1 111 ? -14.82 1.322 0.793 1 92.38 111 ILE B C 1
ATOM 2342 O O . ILE B 1 111 ? -14.922 0.123 1.066 1 92.38 111 ILE B O 1
ATOM 2346 N N . ALA B 1 112 ? -15.266 1.824 -0.306 1 94.25 112 ALA B N 1
ATOM 2347 C CA . ALA B 1 112 ? -15.961 0.999 -1.29 1 94.25 112 ALA B CA 1
ATOM 2348 C C . ALA B 1 112 ? -15.047 -0.104 -1.822 1 94.25 112 ALA B C 1
ATOM 2350 O O . ALA B 1 112 ? -15.484 -1.242 -2.01 1 94.25 112 ALA B O 1
ATOM 2351 N N . GLU B 1 113 ? -13.828 0.166 -1.992 1 96.56 113 GLU B N 1
ATOM 2352 C CA . GLU B 1 113 ? -12.875 -0.759 -2.6 1 96.56 113 GLU B CA 1
ATOM 2353 C C . GLU B 1 113 ? -12.57 -1.927 -1.665 1 96.56 113 GLU B C 1
ATOM 2355 O O . GLU B 1 113 ? -12.039 -2.949 -2.098 1 96.56 113 GLU B O 1
ATOM 2360 N N . LEU B 1 114 ? -12.828 -1.752 -0.392 1 96.62 114 LEU B N 1
ATOM 2361 C CA . LEU B 1 114 ? -12.695 -2.889 0.512 1 96.62 114 LEU B CA 1
ATOM 2362 C C . LEU B 1 114 ? -13.617 -4.031 0.088 1 96.62 114 LEU B C 1
ATOM 2364 O O . LEU B 1 114 ? -13.32 -5.199 0.344 1 96.62 114 LEU B O 1
ATOM 2368 N N . GLY B 1 115 ? -14.688 -3.686 -0.596 1 95.44 115 GLY B N 1
ATOM 2369 C CA . GLY B 1 115 ? -15.617 -4.684 -1.103 1 95.44 115 GLY B CA 1
ATOM 2370 C C . GLY B 1 115 ? -14.992 -5.617 -2.121 1 95.44 115 GLY B C 1
ATOM 2371 O O . GLY B 1 115 ? -15.414 -6.766 -2.258 1 95.44 115 GLY B O 1
ATOM 2372 N N . ASP B 1 116 ? -13.953 -5.176 -2.803 1 94.38 116 ASP B N 1
ATOM 2373 C CA . ASP B 1 116 ? -13.25 -6.012 -3.775 1 94.38 116 ASP B CA 1
ATOM 2374 C C . ASP B 1 116 ? -12.672 -7.262 -3.113 1 94.38 116 ASP B C 1
ATOM 2376 O O . ASP B 1 116 ? -12.742 -8.352 -3.678 1 94.38 116 ASP B O 1
ATOM 2380 N N . THR B 1 117 ? -12.102 -7.066 -1.954 1 95.88 117 THR B N 1
ATOM 2381 C CA . THR B 1 117 ? -11.5 -8.195 -1.253 1 95.88 117 THR B CA 1
ATOM 2382 C C . THR B 1 117 ? -12.562 -9.18 -0.788 1 95.88 117 THR B C 1
ATOM 2384 O O . THR B 1 117 ? -12.344 -10.391 -0.813 1 95.88 117 THR B O 1
ATOM 2387 N N . ILE B 1 118 ? -13.68 -8.617 -0.387 1 94.31 118 ILE B N 1
ATOM 2388 C CA . ILE B 1 118 ? -14.781 -9.469 0.04 1 94.31 118 ILE B CA 1
ATOM 2389 C C . ILE B 1 118 ? -15.242 -10.336 -1.127 1 94.31 118 ILE B C 1
ATOM 2391 O O . ILE B 1 118 ? -15.414 -11.547 -0.976 1 94.31 118 ILE B O 1
ATOM 2395 N N . ILE B 1 119 ? -15.352 -9.742 -2.258 1 91.44 119 ILE B N 1
ATOM 2396 C CA . ILE B 1 119 ? -15.75 -10.469 -3.459 1 91.44 119 ILE B CA 1
ATOM 2397 C C . ILE B 1 119 ? -14.688 -11.508 -3.812 1 91.44 119 ILE B C 1
ATOM 2399 O O . ILE B 1 119 ? -15.016 -12.641 -4.172 1 91.44 119 ILE B O 1
ATOM 2403 N N . LEU B 1 120 ? -13.469 -11.148 -3.68 1 92.19 120 LEU B N 1
ATOM 2404 C CA . LEU B 1 120 ? -12.352 -12.023 -3.998 1 92.19 120 LEU B CA 1
ATOM 2405 C C . LEU B 1 120 ? -12.383 -13.281 -3.141 1 92.19 120 LEU B C 1
ATOM 2407 O O . LEU B 1 120 ? -12.234 -14.398 -3.654 1 92.19 120 LEU B O 1
ATOM 2411 N N . VAL B 1 121 ? -12.633 -13.133 -1.883 1 94.56 121 VAL B N 1
ATOM 2412 C CA . VAL B 1 121 ? -12.586 -14.281 -0.983 1 94.56 121 VAL B CA 1
ATOM 2413 C C . VAL B 1 121 ? -13.859 -15.102 -1.131 1 94.56 121 VAL B C 1
ATOM 2415 O O . VAL B 1 121 ? -13.844 -16.328 -0.953 1 94.56 121 VAL B O 1
ATOM 2418 N N . LEU B 1 122 ? -14.977 -14.484 -1.471 1 91.31 122 LEU B N 1
ATOM 2419 C CA . LEU B 1 122 ? -16.203 -15.211 -1.748 1 91.31 122 LEU B CA 1
ATOM 2420 C C . LEU B 1 122 ? -16.062 -16.094 -2.984 1 91.31 122 LEU B C 1
ATOM 2422 O O . LEU B 1 122 ? -16.641 -17.172 -3.055 1 91.31 122 LEU B O 1
ATOM 2426 N N . ARG B 1 123 ? -15.234 -15.68 -3.867 1 89.44 123 ARG B N 1
ATOM 2427 C CA . ARG B 1 123 ? -14.992 -16.422 -5.102 1 89.44 123 ARG B CA 1
ATOM 2428 C C . ARG B 1 123 ? -13.828 -17.391 -4.938 1 89.44 123 ARG B C 1
ATOM 2430 O O . ARG B 1 123 ? -13.438 -18.062 -5.895 1 89.44 123 ARG B O 1
ATOM 2437 N N . LYS B 1 124 ? -13.234 -17.453 -3.779 1 92.75 124 LYS B N 1
ATOM 2438 C CA . LYS B 1 124 ? -12.148 -18.359 -3.412 1 92.75 124 LYS B CA 1
ATOM 2439 C C . LYS B 1 124 ? -10.945 -18.156 -4.324 1 92.75 124 LYS B C 1
ATOM 2441 O O . LYS B 1 124 ? -10.289 -19.125 -4.711 1 92.75 124 LYS B O 1
ATOM 2446 N N . LYS B 1 125 ? -10.773 -16.938 -4.742 1 91.69 125 LYS B N 1
ATOM 2447 C CA . LYS B 1 125 ? -9.516 -16.594 -5.406 1 91.69 125 LYS B CA 1
ATOM 2448 C C . LYS B 1 125 ? -8.398 -16.391 -4.391 1 91.69 125 LYS B C 1
ATOM 2450 O O . LYS B 1 125 ? -8.648 -16.031 -3.24 1 91.69 125 LYS B O 1
ATOM 2455 N N . PRO B 1 126 ? -7.199 -16.641 -4.789 1 93.94 126 PRO B N 1
ATOM 2456 C CA . PRO B 1 126 ? -6.09 -16.469 -3.848 1 93.94 126 PRO B CA 1
ATOM 2457 C C . PRO B 1 126 ? -5.969 -15.047 -3.334 1 93.94 126 PRO B C 1
ATOM 2459 O O . PRO B 1 126 ? -5.988 -14.094 -4.125 1 93.94 126 PRO B O 1
ATOM 2462 N N . LEU B 1 127 ? -5.91 -14.953 -2.057 1 95.19 127 LEU B N 1
ATOM 2463 C CA . LEU B 1 127 ? -5.723 -13.664 -1.399 1 95.19 127 LEU B CA 1
ATOM 2464 C C . LEU B 1 127 ? -4.27 -13.477 -0.973 1 95.19 127 LEU B C 1
ATOM 2466 O O . LEU B 1 127 ? -3.842 -14.023 0.048 1 95.19 127 LEU B O 1
ATOM 2470 N N . ILE B 1 128 ? -3.555 -12.688 -1.706 1 94.94 128 ILE B N 1
ATOM 2471 C CA . ILE B 1 128 ? -2.152 -12.453 -1.375 1 94.94 128 ILE B CA 1
ATOM 2472 C C . ILE B 1 128 ? -2.053 -11.422 -0.253 1 94.94 128 ILE B C 1
ATOM 2474 O O . ILE B 1 128 ? -2.875 -10.508 -0.167 1 94.94 128 ILE B O 1
ATOM 2478 N N . PHE B 1 129 ? -1.111 -11.531 0.582 1 94.62 129 PHE B N 1
ATOM 2479 C CA . PHE B 1 129 ? -0.922 -10.695 1.76 1 94.62 129 PHE B CA 1
ATOM 2480 C C . PHE B 1 129 ? -0.92 -9.219 1.381 1 94.62 129 PHE B C 1
ATOM 2482 O O . PHE B 1 129 ? -1.593 -8.406 2.02 1 94.62 129 PHE B O 1
ATOM 2489 N N . LEU B 1 130 ? -0.186 -8.844 0.297 1 94.38 130 LEU B N 1
ATOM 2490 C CA . LEU B 1 130 ? -0.01 -7.445 -0.077 1 94.38 130 LEU B CA 1
ATOM 2491 C C . LEU B 1 130 ? -1.333 -6.832 -0.524 1 94.38 130 LEU B C 1
ATOM 2493 O O . LEU B 1 130 ? -1.497 -5.613 -0.494 1 94.38 130 LEU B O 1
ATOM 2497 N N . HIS B 1 131 ? -2.223 -7.684 -0.95 1 95.81 131 HIS B N 1
ATOM 2498 C CA . HIS B 1 131 ? -3.5 -7.172 -1.432 1 95.81 131 HIS B CA 1
ATOM 2499 C C . HIS B 1 131 ? -4.297 -6.527 -0.302 1 95.81 131 HIS B C 1
ATOM 2501 O O . HIS B 1 131 ? -4.641 -5.348 -0.374 1 95.81 131 HIS B O 1
ATOM 2507 N N . TRP B 1 132 ? -4.605 -7.352 0.719 1 96.19 132 TRP B N 1
ATOM 2508 C CA . TRP B 1 132 ? -5.43 -6.797 1.787 1 96.19 132 TRP B CA 1
ATOM 2509 C C . TRP B 1 132 ? -4.652 -5.766 2.598 1 96.19 132 TRP B C 1
ATOM 2511 O O . TRP B 1 132 ? -5.23 -4.812 3.123 1 96.19 132 TRP B O 1
ATOM 2521 N N . TYR B 1 133 ? -3.359 -5.922 2.709 1 96.06 133 TYR B N 1
ATOM 2522 C CA . TYR B 1 133 ? -2.533 -4.934 3.395 1 96.06 133 TYR B CA 1
ATOM 2523 C C . TYR B 1 133 ? -2.57 -3.594 2.672 1 96.06 133 TYR B C 1
ATOM 2525 O O . TYR B 1 133 ? -2.631 -2.539 3.309 1 96.06 133 TYR B O 1
ATOM 2533 N N . HIS B 1 134 ? -2.439 -3.59 1.365 1 95.5 134 HIS B N 1
ATOM 2534 C CA . HIS B 1 134 ? -2.539 -2.396 0.532 1 95.5 134 HIS B CA 1
ATOM 2535 C C . HIS B 1 134 ? -3.842 -1.648 0.792 1 95.5 134 HIS B C 1
ATOM 2537 O O . HIS B 1 134 ? -3.855 -0.418 0.859 1 95.5 134 HIS B O 1
ATOM 2543 N N . HIS B 1 135 ? -4.926 -2.361 0.972 1 96.94 135 HIS B N 1
ATOM 2544 C CA . HIS B 1 135 ? -6.211 -1.731 1.244 1 96.94 135 HIS B CA 1
ATOM 2545 C C . HIS B 1 135 ? -6.215 -1.054 2.609 1 96.94 135 HIS B C 1
ATOM 2547 O O . HIS B 1 135 ? -6.746 0.049 2.758 1 96.94 135 HIS B O 1
ATOM 2553 N N . VAL B 1 136 ? -5.633 -1.698 3.568 1 95.25 136 VAL B N 1
ATOM 2554 C CA . VAL B 1 136 ? -5.508 -1.087 4.887 1 95.25 136 VAL B CA 1
ATOM 2555 C C . VAL B 1 136 ? -4.684 0.194 4.785 1 95.25 136 VAL B C 1
ATOM 2557 O O . VAL B 1 136 ? -5.086 1.241 5.297 1 95.25 136 VAL B O 1
ATOM 2560 N N . LEU B 1 137 ? -3.621 0.1 4.105 1 93.81 137 LEU B N 1
ATOM 2561 C CA . LEU B 1 137 ? -2.701 1.226 3.99 1 93.81 137 LEU B CA 1
ATOM 2562 C C . LEU B 1 137 ? -3.357 2.391 3.254 1 93.81 137 LEU B C 1
ATOM 2564 O O . LEU B 1 137 ? -3.268 3.537 3.695 1 93.81 137 LEU B O 1
ATOM 2568 N N . THR B 1 138 ? -3.984 2.105 2.154 1 94 138 THR B N 1
ATOM 2569 C CA . THR B 1 138 ? -4.543 3.176 1.336 1 94 138 THR B CA 1
ATOM 2570 C C . THR B 1 138 ? -5.711 3.848 2.049 1 94 138 THR B C 1
ATOM 2572 O O . THR B 1 138 ? -5.93 5.051 1.895 1 94 138 THR B O 1
ATOM 2575 N N . LEU B 1 139 ? -6.508 3.092 2.816 1 92.56 139 LEU B N 1
ATOM 2576 C CA . LEU B 1 139 ? -7.574 3.691 3.605 1 92.56 139 LEU B CA 1
ATOM 2577 C C . LEU B 1 139 ? -7.012 4.676 4.625 1 92.56 139 LEU B C 1
ATOM 2579 O O . LEU B 1 139 ? -7.516 5.793 4.758 1 92.56 139 LEU B O 1
ATOM 2583 N N . ASN B 1 140 ? -6 4.258 5.293 1 88.56 140 ASN B N 1
ATOM 2584 C CA . ASN B 1 140 ? -5.391 5.121 6.297 1 88.56 140 ASN B CA 1
ATOM 2585 C C . ASN B 1 140 ? -4.695 6.316 5.656 1 88.56 140 ASN B C 1
ATOM 2587 O O . ASN B 1 140 ? -4.68 7.41 6.227 1 88.56 140 ASN B O 1
ATOM 2591 N N . TYR B 1 141 ? -4.09 6.09 4.52 1 87.94 141 TYR B N 1
ATOM 2592 C CA . TYR B 1 141 ? -3.514 7.207 3.781 1 87.94 141 TYR B CA 1
ATOM 2593 C C . TYR B 1 141 ? -4.582 8.227 3.412 1 87.94 141 TYR B C 1
ATOM 2595 O O . TYR B 1 141 ? -4.367 9.438 3.535 1 87.94 141 TYR B O 1
ATOM 2603 N N . GLY B 1 142 ? -5.711 7.699 2.936 1 84.56 142 GLY B N 1
ATOM 2604 C CA . GLY B 1 142 ? -6.812 8.578 2.578 1 84.56 142 GLY B CA 1
ATOM 2605 C C . GLY B 1 142 ? -7.293 9.43 3.732 1 84.56 142 GLY B C 1
ATOM 2606 O O . GLY B 1 142 ? -7.438 10.648 3.592 1 84.56 142 GLY B O 1
ATOM 2607 N N . VAL B 1 143 ? -7.449 8.844 4.852 1 81.25 143 VAL B N 1
ATOM 2608 C CA . VAL B 1 143 ? -7.922 9.562 6.031 1 81.25 143 VAL B CA 1
ATOM 2609 C C . VAL B 1 143 ? -6.859 10.562 6.488 1 81.25 143 VAL B C 1
ATOM 2611 O O . VAL B 1 143 ? -7.18 11.695 6.844 1 81.25 143 VAL B O 1
ATOM 2614 N N . SER B 1 144 ? -5.613 10.125 6.426 1 78.75 144 SER B N 1
ATOM 2615 C CA . SER B 1 144 ? -4.52 11.008 6.828 1 78.75 144 SER B CA 1
ATOM 2616 C C . SER B 1 144 ? -4.391 12.195 5.883 1 78.75 144 SER B C 1
ATOM 2618 O O . SER B 1 144 ? -4.047 13.297 6.312 1 78.75 144 SER B O 1
ATOM 2620 N N . SER B 1 145 ? -4.625 11.977 4.668 1 75.69 145 SER B N 1
ATOM 2621 C CA . SER B 1 145 ? -4.457 13.016 3.658 1 75.69 145 SER B CA 1
ATOM 2622 C C . SER B 1 145 ? -5.512 14.109 3.812 1 75.69 145 SER B C 1
ATOM 2624 O O . SER B 1 145 ? -5.355 15.211 3.279 1 75.69 145 SER B O 1
ATOM 2626 N N . MET B 1 146 ? -6.574 13.75 4.523 1 70.69 146 MET B N 1
ATOM 2627 C CA . MET B 1 146 ? -7.609 14.742 4.777 1 70.69 146 MET B CA 1
ATOM 2628 C C . MET B 1 146 ? -7.098 15.828 5.719 1 70.69 146 MET B C 1
ATOM 2630 O O . MET B 1 146 ? -7.59 16.953 5.691 1 70.69 146 MET B O 1
ATOM 2634 N N . SER B 1 147 ? -6.195 15.398 6.52 1 62 147 SER B N 1
ATOM 2635 C CA . SER B 1 147 ? -5.68 16.344 7.5 1 62 147 SER B CA 1
ATOM 2636 C C . SER B 1 147 ? -4.383 16.984 7.016 1 62 147 SER B C 1
ATOM 2638 O O . SER B 1 147 ? -3.836 17.875 7.68 1 62 147 SER B O 1
ATOM 2640 N N . GLU B 1 148 ? -3.865 16.328 5.863 1 59 148 GLU B N 1
ATOM 2641 C CA . GLU B 1 148 ? -2.439 16.531 5.613 1 59 148 GLU B CA 1
ATOM 2642 C C . GLU B 1 148 ? -2.178 17.906 4.992 1 59 148 GLU B C 1
ATOM 2644 O O . GLU B 1 148 ? -2.982 18.391 4.203 1 59 148 GLU B O 1
ATOM 2649 N N . LYS B 1 149 ? -1.307 18.531 5.637 1 60.88 149 LYS B N 1
ATOM 2650 C CA . LYS B 1 149 ? -0.654 19.766 5.223 1 60.88 149 LYS B CA 1
ATOM 2651 C C . LYS B 1 149 ? 0.552 19.484 4.332 1 60.88 149 LYS B C 1
ATOM 2653 O O . LYS B 1 149 ? 1.364 20.375 4.07 1 60.88 149 LYS B O 1
ATOM 2658 N N . THR B 1 150 ? 0.604 18.219 3.857 1 61.19 150 THR B N 1
ATOM 2659 C CA . THR B 1 150 ? 1.797 17.875 3.086 1 61.19 150 THR B CA 1
ATOM 2660 C C . THR B 1 150 ? 1.626 18.281 1.625 1 61.19 150 THR B C 1
ATOM 2662 O O . THR B 1 150 ? 0.665 17.875 0.971 1 61.19 150 THR B O 1
ATOM 2665 N N . PRO B 1 151 ? 2.412 19.047 1.16 1 63.16 151 PRO B N 1
ATOM 2666 C CA . PRO B 1 151 ? 2.365 19.438 -0.251 1 63.16 151 PRO B CA 1
ATOM 2667 C C . PRO B 1 151 ? 2.506 18.25 -1.196 1 63.16 151 PRO B C 1
ATOM 2669 O O . PRO B 1 151 ? 3.193 17.266 -0.873 1 63.16 151 PRO B O 1
ATOM 2672 N N . TYR B 1 152 ? 1.765 18.25 -2.326 1 65.81 152 TYR B N 1
ATOM 2673 C CA . TYR B 1 152 ? 1.824 17.297 -3.43 1 65.81 152 TYR B CA 1
ATOM 2674 C C . TYR B 1 152 ? 1.274 15.938 -3.01 1 65.81 152 TYR B C 1
ATOM 2676 O O . TYR B 1 152 ? 1.684 14.906 -3.541 1 65.81 152 TYR B O 1
ATOM 2684 N N . ASN B 1 153 ? 0.525 16.047 -2.047 1 73.38 153 ASN B N 1
ATOM 2685 C CA . ASN B 1 153 ? -0.189 14.812 -1.705 1 73.38 153 ASN B CA 1
ATOM 2686 C C . ASN B 1 153 ? -1.123 14.383 -2.83 1 73.38 153 ASN B C 1
ATOM 2688 O O . ASN B 1 153 ? -1.462 13.203 -2.938 1 73.38 153 ASN B O 1
ATOM 2692 N N . SER B 1 154 ? -1.326 15.273 -3.736 1 80.06 154 SER B N 1
ATOM 2693 C CA . SER B 1 154 ? -2.275 15.016 -4.816 1 80.06 154 SER B CA 1
ATOM 2694 C C . SER B 1 154 ? -1.72 14.008 -5.816 1 80.06 154 SER B C 1
ATOM 2696 O O . SER B 1 154 ? -2.48 13.297 -6.477 1 80.06 154 SER B O 1
ATOM 2698 N N . TRP B 1 155 ? -0.462 13.938 -5.863 1 87.44 155 TRP B N 1
ATOM 2699 C CA . TRP B 1 155 ? 0.094 13.055 -6.883 1 87.44 155 TRP B CA 1
ATOM 2700 C C . TRP B 1 155 ? -0.187 11.594 -6.551 1 87.44 155 TRP B C 1
ATOM 2702 O O . TRP B 1 155 ? -0.426 10.781 -7.445 1 87.44 155 TRP B O 1
ATOM 2712 N N . ILE B 1 156 ? -0.161 11.227 -5.309 1 89.06 156 ILE B N 1
ATOM 2713 C CA . ILE B 1 156 ? -0.417 9.844 -4.91 1 89.06 156 ILE B CA 1
ATOM 2714 C C . ILE B 1 156 ? -1.884 9.5 -5.16 1 89.06 156 ILE B C 1
ATOM 2716 O O . ILE B 1 156 ? -2.199 8.398 -5.625 1 89.06 156 ILE B O 1
ATOM 2720 N N . THR B 1 157 ? -2.732 10.453 -4.805 1 89.12 157 THR B N 1
ATOM 2721 C CA . THR B 1 157 ? -4.148 10.219 -5.059 1 89.12 157 THR B CA 1
ATOM 2722 C C . THR B 1 157 ? -4.418 10.109 -6.559 1 89.12 157 THR B C 1
ATOM 2724 O O . THR B 1 157 ? -5.215 9.266 -6.988 1 89.12 157 THR B O 1
ATOM 2727 N N . TRP B 1 158 ? -3.789 10.977 -7.25 1 91.38 158 TRP B N 1
ATOM 2728 C CA . TRP B 1 158 ? -3.908 10.914 -8.703 1 91.38 158 TRP B CA 1
ATOM 2729 C C . TRP B 1 158 ? -3.436 9.57 -9.234 1 91.38 158 TRP B C 1
ATOM 2731 O O . TRP B 1 158 ? -4.117 8.945 -10.055 1 91.38 158 TRP B O 1
ATOM 2741 N N . LEU B 1 159 ? -2.289 9.125 -8.797 1 94.12 159 LEU B N 1
ATOM 2742 C CA . LEU B 1 159 ? -1.748 7.836 -9.227 1 94.12 159 LEU B CA 1
ATOM 2743 C C . LEU B 1 159 ? -2.701 6.703 -8.859 1 94.12 159 LEU B C 1
ATOM 2745 O O . LEU B 1 159 ? -2.951 5.812 -9.68 1 94.12 159 LEU B O 1
ATOM 2749 N N . ASN B 1 160 ? -3.201 6.711 -7.672 1 95.44 160 ASN B N 1
ATOM 2750 C CA . ASN B 1 160 ? -4.113 5.672 -7.199 1 95.44 160 ASN B CA 1
ATOM 2751 C C . ASN B 1 160 ? -5.371 5.602 -8.055 1 95.44 160 ASN B C 1
ATOM 2753 O O . ASN B 1 160 ? -5.75 4.523 -8.523 1 95.44 160 ASN B O 1
ATOM 2757 N N . PHE B 1 161 ? -5.988 6.738 -8.289 1 95.06 161 PHE B N 1
ATOM 2758 C CA . PHE B 1 161 ? -7.195 6.781 -9.109 1 95.06 161 PHE B CA 1
ATOM 2759 C C . PHE B 1 161 ? -6.902 6.297 -10.523 1 95.06 161 PHE B C 1
ATOM 2761 O O . PHE B 1 161 ? -7.703 5.566 -11.109 1 95.06 161 PHE B O 1
ATOM 2768 N N . SER B 1 162 ? -5.82 6.672 -11.086 1 96.56 162 SER B N 1
ATOM 2769 C CA . SER B 1 162 ? -5.469 6.297 -12.445 1 96.56 162 SER B CA 1
ATOM 2770 C C . SER B 1 162 ? -5.273 4.789 -12.57 1 96.56 162 SER B C 1
ATOM 2772 O O . SER B 1 162 ? -5.797 4.16 -13.492 1 96.56 162 SER B O 1
ATOM 2774 N N . VAL B 1 163 ? -4.543 4.223 -11.609 1 96.44 163 VAL B N 1
ATOM 2775 C CA . VAL B 1 163 ? -4.293 2.785 -11.617 1 96.44 163 VAL B CA 1
ATOM 2776 C C . VAL B 1 163 ? -5.605 2.029 -11.445 1 96.44 163 VAL B C 1
ATOM 2778 O O . VAL B 1 163 ? -5.836 1.01 -12.094 1 96.44 163 VAL B O 1
ATOM 2781 N N . HIS B 1 164 ? -6.461 2.523 -10.617 1 97.25 164 HIS B N 1
ATOM 2782 C CA . HIS B 1 164 ? -7.734 1.853 -10.383 1 97.25 164 HIS B CA 1
ATOM 2783 C C . HIS B 1 164 ? -8.648 1.973 -11.602 1 97.25 164 HIS B C 1
ATOM 2785 O O . HIS B 1 164 ? -9.406 1.049 -11.906 1 97.25 164 HIS B O 1
ATOM 2791 N N . ALA B 1 165 ? -8.586 3.115 -12.266 1 96.69 165 ALA B N 1
ATOM 2792 C CA . ALA B 1 165 ? -9.352 3.268 -13.492 1 96.69 165 ALA B CA 1
ATOM 2793 C C . ALA B 1 165 ? -8.977 2.193 -14.516 1 96.69 165 ALA B C 1
ATOM 2795 O O . ALA B 1 165 ? -9.852 1.591 -15.141 1 96.69 165 ALA B O 1
ATOM 2796 N N . ILE B 1 166 ? -7.742 1.909 -14.648 1 96.5 166 ILE B N 1
ATOM 2797 C CA . ILE B 1 166 ? -7.246 0.898 -15.578 1 96.5 166 ILE B CA 1
ATOM 2798 C C . ILE B 1 166 ? -7.613 -0.494 -15.07 1 96.5 166 ILE B C 1
ATOM 2800 O O . ILE B 1 166 ? -8.109 -1.33 -15.828 1 96.5 166 ILE B O 1
ATOM 2804 N N . MET B 1 167 ? -7.395 -0.726 -13.828 1 95.75 167 MET B N 1
ATOM 2805 C CA . MET B 1 167 ? -7.625 -2.033 -13.227 1 95.75 167 MET B CA 1
ATOM 2806 C C . MET B 1 167 ? -9.086 -2.447 -13.359 1 95.75 167 MET B C 1
ATOM 2808 O O . MET B 1 167 ? -9.383 -3.566 -13.781 1 95.75 167 MET B O 1
ATOM 2812 N N . TYR B 1 168 ? -9.961 -1.569 -13.016 1 96.31 168 TYR B N 1
ATOM 2813 C CA . TYR B 1 168 ? -11.383 -1.911 -13.055 1 96.31 168 TYR B CA 1
ATOM 2814 C C . TYR B 1 168 ? -11.859 -2.107 -14.484 1 96.31 168 TYR B C 1
ATOM 2816 O O . TYR B 1 168 ? -12.742 -2.928 -14.742 1 96.31 168 TYR B O 1
ATOM 2824 N N . ARG B 1 169 ? -11.297 -1.394 -15.391 1 94.44 169 ARG B N 1
ATOM 2825 C CA . ARG B 1 169 ? -11.609 -1.622 -16.797 1 94.44 169 ARG B CA 1
ATOM 2826 C C . ARG B 1 169 ? -11.164 -3.014 -17.234 1 94.44 169 ARG B C 1
ATOM 2828 O O . ARG B 1 169 ? -11.883 -3.697 -17.969 1 94.44 169 ARG B O 1
ATOM 2835 N N . TYR B 1 170 ? -10.055 -3.357 -16.766 1 93.12 170 TYR B N 1
ATOM 2836 C CA . TYR B 1 170 ? -9.555 -4.699 -17.047 1 93.12 170 TYR B CA 1
ATOM 2837 C C . TYR B 1 170 ? -10.5 -5.762 -16.484 1 93.12 170 TYR B C 1
ATOM 2839 O O . TYR B 1 170 ? -10.805 -6.742 -17.172 1 93.12 170 TYR B O 1
ATOM 2847 N N . PHE B 1 171 ? -10.977 -5.582 -15.305 1 90 171 PHE B N 1
ATOM 2848 C CA . PHE B 1 171 ? -11.867 -6.551 -14.68 1 90 171 PHE B CA 1
ATOM 2849 C C . PHE B 1 171 ? -13.18 -6.652 -15.438 1 90 171 PHE B C 1
ATOM 2851 O O . PHE B 1 171 ? -13.742 -7.738 -15.578 1 90 171 PHE B O 1
ATOM 2858 N N . ILE B 1 172 ? -13.656 -5.555 -15.898 1 90.25 172 ILE B N 1
ATOM 2859 C CA . ILE B 1 172 ? -14.883 -5.559 -16.703 1 90.25 172 ILE B CA 1
ATOM 2860 C C . ILE B 1 172 ? -14.656 -6.359 -17.969 1 90.25 172 ILE B C 1
ATOM 2862 O O . ILE B 1 172 ? -15.523 -7.141 -18.391 1 90.25 172 ILE B O 1
ATOM 2866 N N . SER B 1 173 ? -13.508 -6.27 -18.578 1 89.44 173 SER B N 1
ATOM 2867 C CA . SER B 1 173 ? -13.203 -6.941 -19.844 1 89.44 173 SER B CA 1
ATOM 2868 C C . SER B 1 173 ? -13.062 -8.445 -19.641 1 89.44 173 SER B C 1
ATOM 2870 O O . SER B 1 173 ? -13.281 -9.227 -20.578 1 89.44 173 SER B O 1
ATOM 2872 N N . LYS B 1 174 ? -12.758 -8.914 -18.438 1 83.56 174 LYS B N 1
ATOM 2873 C CA . LYS B 1 174 ? -12.57 -10.336 -18.156 1 83.56 174 LYS B CA 1
ATOM 2874 C C . LYS B 1 174 ? -13.891 -11.008 -17.812 1 83.56 174 LYS B C 1
ATOM 2876 O O . LYS B 1 174 ? -13.961 -12.234 -17.734 1 83.56 174 LYS B O 1
ATOM 2881 N N . THR B 1 175 ? -14.867 -10.305 -17.453 1 71.5 175 THR B N 1
ATOM 2882 C CA . THR B 1 175 ? -16.172 -10.891 -17.141 1 71.5 175 THR B CA 1
ATOM 2883 C C . THR B 1 175 ? -16.969 -11.125 -18.422 1 71.5 175 THR B C 1
ATOM 2885 O O . THR B 1 175 ? -17.938 -11.891 -18.406 1 71.5 175 THR B O 1
ATOM 2888 N N . PHE B 1 176 ? -16.594 -10.469 -19.516 1 59.47 176 PHE B N 1
ATOM 2889 C CA . PHE B 1 176 ? -17.266 -10.727 -20.781 1 59.47 176 PHE B CA 1
ATOM 2890 C C . PHE B 1 176 ? -16.469 -11.703 -21.625 1 59.47 176 PHE B C 1
ATOM 2892 O O . PHE B 1 176 ? -15.234 -11.688 -21.609 1 59.47 176 PHE B O 1
#

Solvent-accessible surface area (backbone atoms only — not comparable to full-atom values): 18610 Å² total; per-residue (Å²): 114,66,64,59,51,49,50,72,63,37,85,75,61,47,62,62,56,56,38,42,45,46,49,66,66,38,62,48,48,53,60,54,52,40,53,51,49,55,52,50,46,55,50,46,36,59,66,41,69,84,49,81,52,62,60,67,39,88,84,32,56,66,56,42,48,51,51,44,50,52,31,48,51,51,18,52,51,18,45,51,46,20,53,56,27,48,55,40,33,53,48,20,68,72,63,72,35,75,56,86,63,72,35,59,62,53,34,52,51,41,57,57,52,53,50,53,54,46,53,37,33,50,41,65,46,90,79,54,70,67,58,64,50,47,52,45,50,51,34,42,43,27,59,40,51,51,61,40,80,44,57,68,55,38,52,57,55,20,51,50,20,45,52,43,24,52,50,27,49,51,54,48,58,68,76,98,116,67,63,57,50,47,52,73,62,37,84,74,61,48,60,62,57,55,38,42,44,47,49,66,67,39,59,50,48,54,60,53,52,40,52,51,48,55,50,50,46,53,50,46,36,59,66,40,69,84,49,82,49,62,60,68,39,89,83,32,55,65,57,42,48,51,50,42,50,52,31,48,51,52,19,52,48,18,47,53,45,20,54,57,26,47,55,41,33,53,47,20,69,72,65,70,37,74,56,87,63,71,34,59,62,54,35,53,52,41,58,56,52,53,50,54,55,47,53,37,34,51,40,64,46,90,80,55,70,67,57,62,49,48,52,46,50,52,35,42,45,26,57,40,52,51,61,40,79,46,58,67,54,37,52,58,54,23,50,51,20,45,50,42,24,53,50,27,49,51,53,48,57,68,75,100

Nearest PDB structures (foldseek):
  3sog-assembly1_A-2  TM=2.326E-01  e=7.119E+00  Homo sapiens

pLDDT: mean 79.58, std 18.37, range [34.75, 98.06]

InterPro domains:
  IPR002076 ELO family [PF01151] (29-174)
  IPR002076 ELO family [PTHR11157] (24-173)
  IPR030457 ELO family, conserved site [PS01188] (127-135)